Protein 3H4X (pdb70)

Organism: Streptomyces antibioticus (NCBI:txid1890)

CATH classification: 3.20.20.190

Sequence (315 aa):
ATTYGTSTSVGVHNAYEKEKYRYFADALDSGAALLELDLWSNALGRSWRVSHSNPLGNNSNCEGAANASELRTKSRDQDFAGCLSDMRAWHDAHPGHRPILLKIEMKDGFNAKGGRGPAEFDALIRQKLGDAVYGPGDLTGGHATADEAVRAGGWPSRADLAGKFLFELIPGTVEEKNPFDKLWTDVEYAGHLKDLAAQGKLAQSTAFPAVHGAAPGDPRERYADPALRPWFVVFDGDAATYLNGSIDTSWYDTRHYLLIMTDAHNVPPVIDGTHPTEAEALARVRQLAAAHASFATADWYPLPSVLKTVVPRGA

B-factor: mean 13.8, std 7.46, range [5.62, 50.25]

Foldseek 3Di:
DAFLLFKEAAEAELLFACVLPVANLLVVVLQFQEYEWEWEAPDDDDAIETDPDDDDQHHGRFFLDQALVCGPPGDGRHGPLSNLSSVLRSLVVDFQAFEHEYEYAHAQAADVVVQGAQLSVLVSNCVRHNPQFDEQCNQQPPHLFNLVSCQVPNGGHRSVNGSHYAYEYEYHPNNVVDPDDPDTNQQRNLVVCLVCSVVVRNVSGGYQYEAEEDDADQSLVVDPDPSSSRSHLEYEYAQLVLVVPRHQLVVSSNRSGAYEHEPLQVNPVHADLADGDPVVLQVSSVVVQLSFHSYYYGNHSVCSVRSNDMGTHND

Structure (mmCIF, N/CA/C/O backbone):
data_3H4X
#
_entry.id   3H4X
#
_cell.length_a   51.968
_cell.length_b   154.819
_cell.length_c   41.324
_cell.angle_alpha   90.000
_cell.angle_beta   90.000
_cell.angle_gamma   90.000
#
_symmetry.space_group_name_H-M   'P 21 21 2'
#
loop_
_entity.id
_entity.type
_entity.pdbx_description
1 polymer 'Phosphatidylinositol-specific phospholipase C1'
2 non-polymer 'CHLORIDE ION'
3 non-polymer ETHANOL
4 non-polymer 'ACETATE ION'
5 non-polymer GLYCEROL
6 non-polymer 'ACETYL GROUP'
7 water water
#
loop_
_atom_site.group_PDB
_atom_site.id
_atom_site.type_symbol
_atom_site.label_atom_id
_atom_site.label_alt_id
_atom_site.label_comp_id
_atom_site.label_asym_id
_atom_site.label_entity_id
_atom_site.label_seq_id
_atom_site.pdbx_PDB_ins_code
_atom_site.Cartn_x
_atom_site.Cartn_y
_atom_site.Cartn_z
_atom_site.occupancy
_atom_site.B_iso_or_equiv
_atom_site.auth_seq_id
_atom_site.auth_comp_id
_atom_site.auth_asym_id
_atom_site.auth_atom_id
_atom_site.pdbx_PDB_model_num
ATOM 1 N N . ALA A 1 25 ? 29.498 21.100 43.775 1.00 20.79 25 ALA A N 1
ATOM 2 C CA . ALA A 1 25 ? 29.903 22.132 42.774 1.00 20.29 25 ALA A CA 1
ATOM 3 C C . ALA A 1 25 ? 29.042 22.177 41.505 1.00 19.66 25 ALA A C 1
ATOM 4 O O . ALA A 1 25 ? 27.805 22.323 41.583 1.00 20.49 25 ALA A O 1
ATOM 6 N N . THR A 1 26 ? 29.649 21.945 40.340 1.00 18.27 26 THR A N 1
ATOM 7 C CA . THR A 1 26 ? 30.735 20.984 40.143 1.00 16.49 26 THR A CA 1
ATOM 8 C C . THR A 1 26 ? 32.127 21.508 39.755 1.00 14.34 26 THR A C 1
ATOM 9 O O . THR A 1 26 ? 32.411 22.703 39.820 1.00 13.74 26 THR A O 1
ATOM 13 N N . THR A 1 27 ? 32.986 20.576 39.340 1.00 12.30 27 THR A N 1
ATOM 14 C CA . THR A 1 27 ? 34.292 20.906 38.777 1.00 10.99 27 THR A CA 1
ATOM 15 C C . THR A 1 27 ? 34.297 20.616 37.286 1.00 10.00 27 THR A C 1
ATOM 16 O O . THR A 1 27 ? 33.363 20.020 36.747 1.00 9.71 27 THR A O 1
ATOM 20 N N . TYR A 1 28 ? 35.376 21.011 36.623 1.00 9.13 28 TYR A N 1
ATOM 21 C CA . TYR A 1 28 ? 35.499 20.769 35.194 1.00 8.64 28 TYR A CA 1
ATOM 22 C C . TYR A 1 28 ? 35.475 19.273 34.889 1.00 8.47 28 TYR A C 1
ATOM 23 O O . TYR A 1 28 ? 35.171 18.869 33.768 1.00 8.50 28 TYR A O 1
ATOM 32 N N . GLY A 1 29 ? 35.792 18.455 35.891 1.00 8.32 29 GLY A N 1
ATOM 33 C CA . GLY A 1 29 ? 35.814 17.004 35.733 1.00 8.54 29 GLY A CA 1
ATOM 34 C C . GLY A 1 29 ? 34.576 16.263 36.211 1.00 8.66 29 GLY A C 1
ATOM 35 O O . GLY A 1 29 ? 34.494 15.047 36.057 1.00 8.99 29 GLY A O 1
ATOM 36 N N . THR A 1 30 ? 33.612 16.979 36.790 1.00 8.97 30 THR A N 1
ATOM 37 C CA . THR A 1 30 ? 32.398 16.328 37.299 1.00 9.56 30 THR A CA 1
ATOM 38 C C . THR A 1 30 ? 31.116 16.858 36.661 1.00 9.64 30 THR A C 1
ATOM 39 O O . THR A 1 30 ? 30.014 16.623 37.163 1.00 10.05 30 THR A O 1
ATOM 43 N N . SER A 1 31 ? 31.269 17.538 35.530 1.00 9.68 31 SER A N 1
ATOM 44 C CA . SER A 1 31 ? 30.135 18.072 34.791 1.00 9.81 31 SER A CA 1
ATOM 45 C C . SER A 1 31 ? 30.086 17.498 33.379 1.00 9.37 31 SER A C 1
ATOM 46 O O . SER A 1 31 ? 31.087 16.999 32.857 1.00 9.36 31 SER A O 1
ATOM 49 N N . THR A 1 32 ? 28.909 17.569 32.771 1.00 9.10 32 THR A N 1
ATOM 50 C CA . THR A 1 32 ? 28.730 17.254 31.367 1.00 9.00 32 THR A CA 1
ATOM 51 C C . THR A 1 32 ? 28.147 18.480 30.691 1.00 8.67 32 THR A C 1
ATOM 52 O O . THR A 1 32 ? 27.170 19.064 31.174 1.00 8.87 32 THR A O 1
ATOM 56 N N . SER A 1 33 ? 28.755 18.878 29.581 1.00 8.42 33 SER A N 1
ATOM 57 C CA . SER A 1 33 ? 28.332 20.065 28.864 1.00 8.37 33 SER A CA 1
ATOM 58 C C . SER A 1 33 ? 28.343 19.791 27.361 1.00 8.07 33 SER A C 1
ATOM 59 O O . SER A 1 33 ? 28.611 18.664 26.933 1.00 8.14 33 SER A O 1
ATOM 62 N N . VAL A 1 34 ? 28.046 20.811 26.565 1.00 7.97 34 VAL A N 1
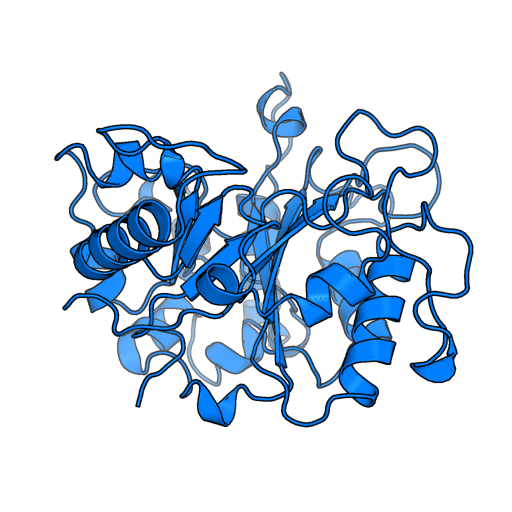ATOM 63 C CA . VAL A 1 34 ? 27.707 20.593 25.165 1.00 8.15 34 VAL A CA 1
ATOM 64 C C . VAL A 1 34 ? 28.602 21.390 24.220 1.00 7.83 34 VAL A C 1
ATOM 65 O O . VAL A 1 34 ? 28.938 22.545 24.488 1.00 8.43 34 VAL A O 1
ATOM 69 N N . GLY A 1 35 ? 28.985 20.767 23.110 1.00 7.86 35 GLY A N 1
ATOM 70 C CA . GLY A 1 35 ? 29.855 21.418 22.145 1.00 8.26 35 GLY A CA 1
ATOM 71 C C . GLY A 1 35 ? 29.272 21.477 20.751 1.00 8.15 35 GLY A C 1
ATOM 72 O O . GLY A 1 35 ? 28.337 20.740 20.417 1.00 8.36 35 GLY A O 1
ATOM 73 N N . VAL A 1 36 ? 29.836 22.366 19.940 1.00 8.54 36 VAL A N 1
ATOM 74 C CA . VAL A 1 36 ? 29.459 22.501 18.543 1.00 9.35 36 VAL A CA 1
ATOM 75 C C . VAL A 1 36 ? 30.658 22.207 17.659 1.00 9.58 36 VAL A C 1
ATOM 76 O O . VAL A 1 36 ? 31.703 22.851 17.767 1.00 9.04 36 VAL A O 1
ATOM 80 N N . HIS A 1 37 ? 30.498 21.228 16.780 1.00 10.26 37 HIS A N 1
ATOM 81 C CA . HIS A 1 37 ? 31.535 20.869 15.829 1.00 11.05 37 HIS 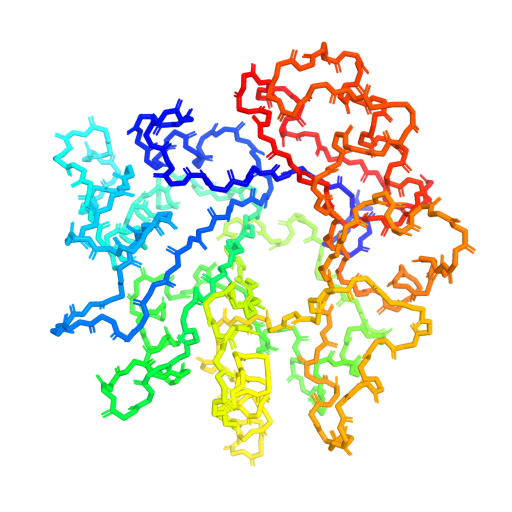A CA 1
ATOM 82 C C . HIS A 1 37 ? 31.649 21.940 14.742 1.00 10.98 37 HIS A C 1
ATOM 83 O O . HIS A 1 37 ? 30.649 22.531 14.340 1.00 10.88 37 HIS A O 1
ATOM 90 N N . ASN A 1 38 ? 32.866 22.195 14.273 1.00 10.75 38 ASN A N 1
ATOM 91 C CA . ASN A 1 38 ? 33.086 23.156 13.187 1.00 10.75 38 ASN A CA 1
ATOM 92 C C . ASN A 1 38 ? 32.413 24.509 13.424 1.00 10.04 38 ASN A C 1
ATOM 93 O O . ASN A 1 38 ? 31.659 25.001 12.580 1.00 10.26 38 ASN A O 1
ATOM 98 N N . ALA A 1 39 ? 32.717 25.112 14.571 1.00 9.25 39 ALA A N 1
ATOM 99 C CA . ALA A 1 39 ? 32.062 26.339 15.021 1.00 9.12 39 ALA A CA 1
ATOM 100 C C . ALA A 1 39 ? 32.515 27.581 14.253 1.00 8.97 39 ALA A C 1
ATOM 101 O O . ALA A 1 39 ? 31.934 28.657 14.401 1.00 9.08 39 ALA A O 1
ATOM 103 N N . TYR A 1 40 ? 33.548 27.418 13.434 1.00 8.68 40 TYR A N 1
ATOM 104 C CA . TYR A 1 40 ? 34.113 28.510 12.644 1.00 8.94 40 TYR A CA 1
ATOM 105 C C . TYR A 1 40 ? 33.405 28.638 11.296 1.00 9.46 40 TYR A C 1
ATOM 106 O O . TYR A 1 40 ? 33.744 29.506 10.494 1.00 9.41 40 TYR A O 1
ATOM 115 N N . GLU A 1 41 ? 32.433 27.771 11.037 1.00 10.03 41 GLU A N 1
ATOM 116 C CA . GLU A 1 41 ? 31.738 27.798 9.752 1.00 11.27 41 GLU A CA 1
ATOM 117 C C . GLU A 1 41 ? 30.651 28.866 9.718 1.00 11.52 41 GLU A C 1
ATOM 118 O O . GLU A 1 41 ? 29.786 28.922 10.591 1.00 11.02 41 GLU A O 1
ATOM 124 N N . LYS A 1 42 ? 30.702 29.705 8.689 1.00 12.37 42 LYS A N 1
ATOM 125 C CA . LYS A 1 42 ? 29.778 30.825 8.559 1.00 13.66 42 LYS A CA 1
ATOM 126 C C . LYS A 1 42 ? 28.316 30.371 8.506 1.00 14.38 42 LYS A C 1
ATOM 127 O O . LYS A 1 42 ? 27.419 31.099 8.928 1.00 14.70 42 LYS A O 1
ATOM 133 N N . GLU A 1 43 ? 28.085 29.161 8.006 1.00 15.02 43 GLU A N 1
ATOM 134 C CA . GLU A 1 43 ? 26.735 28.604 7.925 1.00 15.93 43 GLU A CA 1
ATOM 135 C C . GLU A 1 43 ? 26.129 28.350 9.305 1.00 15.52 43 GLU A C 1
ATOM 136 O O . GLU A 1 43 ? 24.908 28.400 9.474 1.00 16.24 43 GLU A O 1
ATOM 142 N N . LYS A 1 44 ? 26.979 28.069 10.288 1.00 14.39 44 LYS A N 1
ATOM 143 C CA . LYS A 1 44 ? 26.512 27.854 11.654 1.00 13.55 44 LYS A CA 1
ATOM 144 C C . LYS A 1 44 ? 26.419 29.176 12.408 1.00 12.60 44 LYS A C 1
ATOM 145 O O . LYS A 1 44 ? 25.415 29.457 13.062 1.00 12.85 44 LYS A O 1
ATOM 151 N N . TYR A 1 45 ? 27.481 29.972 12.309 1.00 11.35 45 TYR A N 1
ATOM 152 C CA . TYR A 1 45 ? 27.605 31.233 13.030 1.00 10.46 45 TYR A CA 1
ATOM 153 C C . TYR A 1 45 ? 28.185 32.277 12.094 1.00 10.26 45 TYR A C 1
ATOM 154 O O . TYR A 1 45 ? 29.281 32.103 11.564 1.00 9.96 45 TYR A O 1
ATOM 163 N N . ARG A 1 46 ? 27.443 33.357 11.877 1.00 9.99 46 ARG A N 1
ATOM 164 C CA . ARG A 1 46 ? 27.877 34.387 10.947 1.00 9.98 46 ARG A CA 1
ATOM 165 C C . ARG A 1 46 ? 29.265 34.912 11.303 1.00 9.37 46 ARG A C 1
ATOM 166 O O . ARG A 1 46 ? 30.120 35.078 10.434 1.00 9.53 46 ARG A O 1
ATOM 174 N N . TYR A 1 47 ? 29.469 35.183 12.588 1.00 9.09 47 TYR A N 1
ATOM 175 C CA . TYR A 1 47 ? 30.772 35.589 13.104 1.00 8.84 47 TYR A CA 1
ATOM 176 C C . TYR A 1 47 ? 31.182 34.646 14.217 1.00 8.37 47 TYR A C 1
ATOM 177 O O . TYR A 1 47 ? 30.329 34.081 14.904 1.00 7.99 47 TYR A O 1
ATOM 186 N N . PHE A 1 48 ? 32.485 34.486 14.413 1.00 7.99 48 PHE A N 1
ATOM 187 C CA . PHE A 1 48 ? 32.947 33.660 15.516 1.00 7.90 48 PHE A CA 1
ATOM 188 C C . PHE A 1 48 ? 32.411 34.179 16.852 1.00 7.69 48 PHE A C 1
ATOM 189 O O . PHE A 1 48 ? 32.181 33.401 17.774 1.00 7.72 48 PHE A O 1
ATOM 197 N N . ALA A 1 49 ? 32.191 35.489 16.951 1.00 7.44 49 ALA A N 1
ATOM 198 C CA . ALA A 1 49 ? 31.592 36.059 18.155 1.00 7.72 49 ALA A CA 1
ATOM 199 C C . ALA A 1 49 ? 30.253 35.397 18.456 1.00 7.56 49 ALA A C 1
ATOM 200 O O . ALA A 1 49 ? 29.886 35.228 19.615 1.00 7.64 49 ALA A O 1
ATOM 202 N N . ASP A 1 50 ? 29.511 35.045 17.410 1.00 7.65 50 ASP A N 1
ATOM 203 C CA . ASP A 1 50 ? 28.237 34.362 17.599 1.00 8.07 50 ASP A CA 1
ATOM 204 C C . ASP A 1 50 ? 28.427 32.955 18.167 1.00 7.96 50 ASP A C 1
ATOM 205 O O . ASP A 1 50 ? 27.618 32.493 18.968 1.00 8.23 50 ASP A O 1
ATOM 210 N N . ALA A 1 51 ? 29.495 32.273 17.758 1.00 7.92 51 ALA A N 1
ATOM 211 C CA . ALA A 1 51 ? 29.812 30.971 18.343 1.00 7.80 51 ALA A CA 1
ATOM 212 C C . ALA A 1 51 ? 30.128 31.148 19.828 1.00 7.63 51 ALA A C 1
ATOM 213 O O . ALA A 1 51 ? 29.671 30.374 20.672 1.00 7.92 51 ALA A O 1
ATOM 215 N N . LEU A 1 52 ? 30.912 32.172 20.150 1.00 7.61 52 LEU A N 1
ATOM 216 C CA . LEU A 1 52 ? 31.246 32.439 21.543 1.00 8.09 52 LEU A CA 1
ATOM 217 C C . LEU A 1 52 ? 30.009 32.795 22.364 1.00 8.47 52 LEU A C 1
ATOM 218 O O . LEU A 1 52 ? 29.889 32.402 23.524 1.00 8.71 52 LEU A O 1
ATOM 223 N N . ASP A 1 53 ? 29.077 33.522 21.757 1.00 8.71 53 ASP A N 1
ATOM 224 C CA . ASP A 1 53 ? 27.856 33.914 22.457 1.00 9.46 53 ASP A CA 1
ATOM 225 C C . ASP A 1 53 ? 26.771 32.830 22.474 1.00 9.85 53 ASP A C 1
ATOM 226 O O . ASP A 1 53 ? 25.708 33.027 23.061 1.00 10.91 53 ASP A O 1
ATOM 231 N N . SER A 1 54 ? 27.041 31.684 21.855 1.00 9.97 54 SER A N 1
ATOM 232 C CA . SER A 1 54 ? 26.051 30.613 21.755 1.00 10.28 54 SER A CA 1
ATOM 233 C C . SER A 1 54 ? 25.748 29.963 23.095 1.00 10.27 54 SER A C 1
ATOM 234 O O . SER A 1 54 ? 24.675 29.385 23.280 1.00 11.17 54 SER A O 1
ATOM 237 N N . GLY A 1 55 ? 26.699 30.040 24.020 1.00 10.19 55 GLY A N 1
ATOM 238 C CA . GLY A 1 55 ? 26.576 29.339 25.291 1.00 9.85 55 GLY A CA 1
ATOM 239 C C . GLY A 1 55 ? 27.249 27.973 25.304 1.00 9.25 55 GLY A C 1
ATOM 240 O O . GLY A 1 55 ? 27.373 27.352 26.357 1.00 9.62 55 GLY A O 1
ATOM 241 N N . ALA A 1 56 ? 27.689 27.496 24.142 1.00 8.62 56 ALA A N 1
ATOM 242 C CA . ALA A 1 56 ? 28.349 26.193 24.066 1.00 8.27 56 ALA A CA 1
ATOM 243 C C . ALA A 1 56 ? 29.592 26.134 24.950 1.00 7.86 56 ALA A C 1
ATOM 244 O O . ALA A 1 56 ? 30.302 27.129 25.112 1.00 7.77 56 ALA A O 1
ATOM 246 N N . ALA A 1 57 ? 29.857 24.956 25.504 1.00 7.62 57 ALA A N 1
ATOM 247 C CA . ALA A 1 57 ? 31.018 24.745 26.365 1.00 7.49 57 ALA A CA 1
ATOM 248 C C . ALA A 1 57 ? 32.274 24.390 25.572 1.00 6.92 57 ALA A C 1
ATOM 249 O O . ALA A 1 57 ? 33.396 24.505 26.074 1.00 7.09 57 ALA A O 1
ATOM 251 N N . LEU A 1 58 ? 32.072 23.924 24.344 1.00 6.87 58 LEU A N 1
ATOM 252 C CA . LEU A 1 58 ? 33.162 23.466 23.499 1.00 6.73 58 LEU A CA 1
ATOM 253 C C . LEU A 1 58 ? 32.896 23.958 22.086 1.00 6.48 58 LEU A C 1
ATOM 254 O O . LEU A 1 58 ? 31.785 23.823 21.579 1.00 6.91 58 LEU A O 1
ATOM 259 N N . LEU A 1 59 ? 33.907 24.570 21.480 1.00 6.43 59 LEU A N 1
ATOM 260 C CA . LEU A 1 59 ? 33.826 25.043 20.106 1.00 6.62 59 LEU A CA 1
ATOM 261 C C . LEU A 1 59 ? 34.980 24.424 19.354 1.00 6.88 59 LEU A C 1
ATOM 262 O O . LEU A 1 59 ? 36.128 24.510 19.792 1.00 7.36 59 LEU A O 1
ATOM 267 N N . GLU A 1 60 ? 34.689 23.803 18.218 1.00 7.33 60 GLU A N 1
ATOM 268 C CA . GLU A 1 60 ? 35.721 23.088 17.487 1.00 8.18 60 GLU A CA 1
ATOM 269 C C . GLU A 1 60 ? 36.216 23.869 16.275 1.00 8.00 60 GLU A C 1
ATOM 270 O O . GLU A 1 60 ? 35.427 24.479 15.544 1.00 8.35 60 GLU A O 1
ATOM 279 N N . LEU A 1 61 ? 37.534 23.836 16.089 1.00 8.15 61 LEU A N 1
ATOM 280 C CA . LEU A 1 61 ? 38.234 24.540 15.016 1.00 9.01 61 LEU A CA 1
ATOM 281 C C . LEU A 1 61 ? 39.123 23.574 14.252 1.00 8.47 61 LEU A C 1
ATOM 282 O O . LEU A 1 61 ? 39.793 22.735 14.860 1.00 9.34 61 LEU A O 1
ATOM 287 N N . ASP A 1 62 ? 39.152 23.717 12.928 1.00 8.09 62 ASP A N 1
ATOM 288 C CA . ASP A 1 62 ? 40.043 22.940 12.063 1.00 8.07 62 ASP A CA 1
ATOM 289 C C . ASP A 1 62 ? 41.190 23.828 11.590 1.00 7.98 62 ASP A C 1
ATOM 290 O O . ASP A 1 62 ? 40.951 24.853 10.945 1.00 8.41 62 ASP A O 1
ATOM 295 N N . LEU A 1 63 ? 42.422 23.439 11.916 1.00 7.68 63 LEU A N 1
ATOM 296 C CA . LEU A 1 63 ? 43.613 24.207 11.555 1.00 7.84 63 LEU A CA 1
ATOM 297 C C . LEU A 1 63 ? 44.509 23.432 10.612 1.00 7.84 63 LEU A C 1
ATOM 298 O O . LEU A 1 63 ? 44.601 22.206 10.680 1.00 8.00 63 LEU A O 1
ATOM 303 N N . TRP A 1 64 ? 45.205 24.171 9.758 1.00 8.26 64 TRP A N 1
ATOM 304 C CA . TRP A 1 64 ? 46.159 23.593 8.820 1.00 8.66 64 TRP A CA 1
ATOM 305 C C . TRP A 1 64 ? 47.524 24.240 9.016 1.00 8.80 64 TRP A C 1
ATOM 306 O O . TRP A 1 64 ? 47.641 25.468 8.977 1.00 8.99 64 TRP A O 1
ATOM 317 N N . SER A 1 65 ? 48.548 23.415 9.220 1.00 9.05 65 SER A N 1
ATOM 318 C CA . SER A 1 65 ? 49.901 23.908 9.471 1.00 9.92 65 SER A CA 1
ATOM 319 C C . SER A 1 65 ? 50.835 23.739 8.282 1.00 9.94 65 SER A C 1
ATOM 320 O O . SER A 1 65 ? 51.908 24.338 8.255 1.00 9.97 65 SER A O 1
ATOM 323 N N . ASN A 1 66 ? 50.452 22.892 7.331 1.00 10.06 66 ASN A N 1
ATOM 324 C CA . ASN A 1 66 ? 51.351 22.526 6.238 1.00 10.74 66 ASN A CA 1
ATOM 325 C C . ASN A 1 66 ? 50.952 23.103 4.884 1.00 11.14 66 ASN A C 1
ATOM 326 O O . ASN A 1 66 ? 51.468 22.690 3.841 1.00 11.71 66 ASN A O 1
ATOM 331 N N . ALA A 1 67 ? 50.031 24.057 4.898 1.00 11.31 67 ALA A N 1
ATOM 332 C CA . ALA A 1 67 ? 49.769 24.841 3.702 1.00 11.94 67 ALA A CA 1
ATOM 333 C C . ALA A 1 67 ? 50.973 25.745 3.456 1.00 12.44 67 ALA A C 1
ATOM 334 O O . ALA A 1 67 ? 51.832 25.906 4.329 1.00 12.94 67 ALA A O 1
ATOM 336 N N . LEU A 1 68 ? 51.046 26.321 2.262 1.00 12.95 68 LEU A N 1
ATOM 337 C CA . LEU A 1 68 ? 52.185 27.155 1.903 1.00 13.56 68 LEU A CA 1
ATOM 338 C C . LEU A 1 68 ? 52.095 28.526 2.562 1.00 13.88 68 LEU A C 1
ATOM 339 O O . LEU A 1 68 ? 51.006 29.005 2.882 1.00 14.69 68 LEU A O 1
ATOM 344 N N . GLY A 1 69 ? 53.247 29.152 2.770 1.00 14.21 69 GLY A N 1
ATOM 345 C CA . GLY A 1 69 ? 53.293 30.499 3.318 1.00 14.51 69 GLY A CA 1
ATOM 346 C C . GLY A 1 69 ? 53.028 30.550 4.808 1.00 14.73 69 GLY A C 1
ATOM 347 O O . GLY A 1 69 ? 52.912 29.516 5.468 1.00 14.99 69 GLY A O 1
ATOM 348 N N . ARG A 1 70 ? 52.926 31.763 5.336 1.00 14.98 70 ARG A N 1
ATOM 349 C CA . ARG A 1 70 ? 52.734 31.969 6.762 1.00 15.15 70 ARG A CA 1
ATOM 350 C C . ARG A 1 70 ? 51.288 31.722 7.192 1.00 14.61 70 ARG A C 1
ATOM 351 O O . ARG A 1 70 ? 50.377 31.673 6.361 1.00 14.55 70 ARG A O 1
ATOM 359 N N . SER A 1 71 ? 51.114 31.547 8.499 1.00 13.78 71 SER A N 1
ATOM 360 C CA . SER A 1 71 ? 49.808 31.434 9.156 1.00 12.71 71 SER A CA 1
ATOM 361 C C . SER A 1 71 ? 49.313 30.000 9.296 1.00 11.85 71 SER A C 1
ATOM 362 O O . SER A 1 71 ? 49.621 29.136 8.470 1.00 11.70 71 SER A O 1
ATOM 365 N N . TRP A 1 72 ? 48.570 29.754 10.373 1.00 10.94 72 TRP A N 1
ATOM 366 C CA . TRP A 1 72 ? 47.757 28.553 10.504 1.00 10.45 72 TRP A CA 1
ATOM 367 C C . TRP A 1 72 ? 46.409 28.854 9.876 1.00 9.61 72 TRP A C 1
ATOM 368 O O . TRP A 1 72 ? 45.713 29.785 10.294 1.00 9.68 72 TRP A O 1
ATOM 379 N N . ARG A 1 73 ? 46.029 28.069 8.876 1.00 9.05 73 ARG A N 1
ATOM 380 C CA . ARG A 1 73 ? 44.765 28.303 8.193 1.00 8.72 73 ARG A CA 1
ATOM 381 C C . ARG A 1 73 ? 43.602 27.747 8.994 1.00 8.42 73 ARG A C 1
ATOM 382 O O . ARG A 1 73 ? 43.726 26.706 9.641 1.00 8.71 73 ARG A O 1
ATOM 390 N N . VAL A 1 74 ? 42.466 28.431 8.922 1.00 8.17 74 VAL A N 1
ATOM 391 C CA . VAL A 1 74 ? 41.221 27.915 9.461 1.00 8.16 74 VAL A CA 1
ATOM 392 C C . VAL A 1 74 ? 40.331 27.577 8.274 1.00 7.97 74 VAL A C 1
ATOM 393 O O . VAL A 1 74 ? 39.973 28.461 7.491 1.00 8.53 74 VAL A O 1
ATOM 397 N N . SER A 1 75 ? 39.997 26.300 8.119 1.00 8.00 75 SER A N 1
ATOM 398 C CA . SER A 1 75 ? 39.236 25.852 6.960 1.00 8.51 75 SER A CA 1
ATOM 399 C C . SER A 1 75 ? 38.784 24.416 7.159 1.00 8.61 75 SER A C 1
ATOM 400 O O . SER A 1 75 ? 39.528 23.594 7.697 1.00 8.56 75 SER A O 1
ATOM 403 N N . HIS A 1 76 ? 37.571 24.108 6.716 1.00 9.10 76 HIS A N 1
ATOM 404 C CA . HIS A 1 76 ? 37.093 22.735 6.753 1.00 9.89 76 HIS A CA 1
ATOM 405 C C . HIS A 1 76 ? 37.807 21.882 5.709 1.00 9.80 76 HIS A C 1
ATOM 406 O O . HIS A 1 76 ? 38.308 20.798 6.004 1.00 10.24 76 HIS A O 1
ATOM 413 N N . SER A 1 77 ? 37.842 22.384 4.479 1.00 9.92 77 SER A N 1
ATOM 414 C CA . SER A 1 77 ? 38.438 21.667 3.365 1.00 10.34 77 SER A CA 1
ATOM 415 C C . SER A 1 77 ? 39.826 22.212 3.070 1.00 10.14 77 SER A C 1
ATOM 416 O O . SER A 1 77 ? 40.256 23.209 3.667 1.00 10.29 77 SER A O 1
ATOM 419 N N . ASN A 1 78 ? 40.533 21.548 2.163 1.00 10.49 78 ASN A N 1
ATOM 420 C CA . ASN A 1 78 ? 41.869 21.973 1.792 1.00 10.60 78 ASN A CA 1
ATOM 421 C C . ASN A 1 78 ? 41.894 23.483 1.597 1.00 10.50 78 ASN A C 1
ATOM 422 O O . ASN A 1 78 ? 41.161 24.012 0.764 1.00 10.61 78 ASN A O 1
ATOM 427 N N . PRO A 1 79 ? 42.728 24.192 2.369 1.00 10.56 79 PRO A N 1
ATOM 428 C CA . PRO A 1 79 ? 42.563 25.644 2.369 1.00 10.61 79 PRO A CA 1
ATOM 429 C C . PRO A 1 79 ? 43.015 26.360 1.101 1.00 10.72 79 PRO A C 1
ATOM 430 O O . PRO A 1 79 ? 44.028 26.014 0.493 1.00 11.24 79 PRO A O 1
ATOM 434 N N . LEU A 1 80 ? 42.230 27.355 0.720 1.00 10.84 80 LEU A N 1
ATOM 435 C CA . LEU A 1 80 ? 42.629 28.338 -0.266 1.00 10.96 80 LEU A CA 1
ATOM 436 C C . LEU A 1 80 ? 42.391 29.656 0.451 1.00 10.89 80 LEU A C 1
ATOM 437 O O . LEU A 1 80 ? 41.255 30.111 0.576 1.00 11.38 80 LEU A O 1
ATOM 442 N N . GLY A 1 81 ? 43.466 30.237 0.968 1.00 10.85 81 GLY A N 1
ATOM 443 C CA . GLY A 1 81 ? 43.337 31.276 1.978 1.00 10.65 81 GLY A CA 1
ATOM 444 C C . GLY A 1 81 ? 42.786 30.653 3.252 1.00 10.41 81 GLY A C 1
ATOM 445 O O . GLY A 1 81 ? 43.378 29.727 3.811 1.00 10.66 81 GLY A O 1
ATOM 446 N N . ASN A 1 82 ? 41.643 31.162 3.700 1.00 10.01 82 ASN A N 1
ATOM 447 C CA . ASN A 1 82 ? 40.915 30.617 4.841 1.00 9.76 82 ASN A CA 1
ATOM 448 C C . ASN A 1 82 ? 39.440 30.598 4.492 1.00 9.48 82 ASN A C 1
ATOM 449 O O . ASN A 1 82 ? 39.011 31.268 3.556 1.00 9.92 82 ASN A O 1
ATOM 454 N N . ASN A 1 83 ? 38.660 29.836 5.243 1.00 9.34 83 ASN A N 1
ATOM 455 C CA . ASN A 1 83 ? 37.220 29.832 5.082 1.00 9.26 83 ASN A CA 1
ATOM 456 C C . ASN A 1 83 ? 36.636 29.721 6.479 1.00 9.07 83 ASN A C 1
ATOM 457 O O . ASN A 1 83 ? 36.542 28.631 7.045 1.00 9.01 83 ASN A O 1
ATOM 462 N N . SER A 1 84 ? 36.292 30.870 7.052 1.00 8.97 84 SER A N 1
ATOM 463 C CA . SER A 1 84 ? 35.981 30.937 8.467 1.00 9.04 84 SER A CA 1
ATOM 464 C C . SER A 1 84 ? 35.125 32.148 8.772 1.00 8.93 84 SER A C 1
ATOM 465 O O . SER A 1 84 ? 35.006 33.068 7.954 1.00 9.07 84 SER A O 1
ATOM 468 N N . ASN A 1 85 ? 34.550 32.148 9.970 1.00 8.73 85 ASN A N 1
ATOM 469 C CA . ASN A 1 85 ? 33.769 33.277 10.452 1.00 8.87 85 ASN A CA 1
ATOM 470 C C . ASN A 1 85 ? 34.576 34.195 11.369 1.00 9.11 85 ASN A C 1
ATOM 471 O O . ASN A 1 85 ? 34.022 35.067 12.038 1.00 8.81 85 ASN A O 1
ATOM 476 N N . CYS A 1 86 ? 35.889 34.006 11.386 1.00 9.63 86 CYS A N 1
ATOM 477 C CA . CYS A 1 86 ? 36.769 34.796 12.245 1.00 10.54 86 CYS A CA 1
ATOM 478 C C . CYS A 1 86 ? 37.105 36.135 11.590 1.00 10.59 86 CYS A C 1
ATOM 479 O O . CYS A 1 86 ? 37.320 36.192 10.377 1.00 10.65 86 CYS A O 1
ATOM 482 N N . GLU A 1 87 ? 37.149 37.205 12.387 1.00 11.20 87 GLU A N 1
ATOM 483 C CA . GLU A 1 87 ? 37.345 38.561 11.853 1.00 12.13 87 GLU A CA 1
ATOM 484 C C . GLU A 1 87 ? 38.668 39.209 12.228 1.00 12.22 87 GLU A C 1
ATOM 485 O O . GLU A 1 87 ? 39.055 40.208 11.624 1.00 12.65 87 GLU A O 1
ATOM 491 N N . GLY A 1 88 ? 39.327 38.708 13.265 1.00 12.27 88 GLY A N 1
ATOM 492 C CA . GLY A 1 88 ? 40.503 39.393 13.793 1.00 12.82 88 GLY A CA 1
ATOM 493 C C . GLY A 1 88 ? 40.166 40.746 14.401 1.00 13.02 88 GLY A C 1
ATOM 494 O O . GLY A 1 88 ? 40.884 41.727 14.194 1.00 13.64 88 GLY A O 1
ATOM 495 N N . ALA A 1 89 ? 39.069 40.806 15.148 1.00 12.99 89 ALA A N 1
ATOM 496 C CA . ALA A 1 89 ? 38.663 42.042 15.813 1.00 13.24 89 ALA A CA 1
ATOM 497 C C . ALA A 1 89 ? 39.740 42.522 16.779 1.00 13.57 89 ALA A C 1
ATOM 498 O O . ALA A 1 89 ? 40.303 41.730 17.530 1.00 13.75 89 ALA A O 1
ATOM 500 N N . ALA A 1 90 ? 40.014 43.823 16.768 1.00 13.96 90 ALA A N 1
ATOM 501 C CA . ALA A 1 90 ? 41.023 44.396 17.659 1.00 14.26 90 ALA A CA 1
ATOM 502 C C . ALA A 1 90 ? 40.494 44.552 19.083 1.00 14.27 90 ALA A C 1
ATOM 503 O O . ALA A 1 90 ? 41.263 44.583 20.044 1.00 14.91 90 ALA A O 1
ATOM 505 N N . ASN A 1 91 ? 39.177 44.658 19.213 1.00 14.23 91 ASN A N 1
ATOM 506 C CA . ASN A 1 91 ? 38.538 44.821 20.511 1.00 14.34 91 ASN A CA 1
ATOM 507 C C . ASN A 1 91 ? 37.054 44.515 20.390 1.00 14.31 91 ASN A C 1
ATOM 508 O O . ASN A 1 91 ? 36.554 44.293 19.289 1.00 13.78 91 ASN A O 1
ATOM 513 N N . ALA A 1 92 ? 36.352 44.506 21.518 1.00 14.68 92 ALA A N 1
ATOM 514 C CA . ALA A 1 92 ? 34.946 44.119 21.533 1.00 15.35 92 ALA A CA 1
ATOM 515 C C . ALA A 1 92 ? 34.076 45.025 20.661 1.00 15.40 92 ALA A C 1
ATOM 516 O O . ALA A 1 92 ? 33.080 44.574 20.097 1.00 15.68 92 ALA A O 1
ATOM 518 N N . SER A 1 93 ? 34.451 46.299 20.552 1.00 15.40 93 SER A N 1
ATOM 519 C CA . SER A 1 93 ? 33.670 47.258 19.767 1.00 15.33 93 SER A CA 1
ATOM 520 C C . SER A 1 93 ? 33.626 46.857 18.297 1.00 14.87 93 SER A C 1
ATOM 521 O O . SER A 1 93 ? 32.726 47.265 17.555 1.00 14.61 93 SER A O 1
ATOM 524 N N . GLU A 1 94 ? 34.603 46.052 17.886 1.00 14.50 94 GLU A N 1
ATOM 525 C CA . GLU A 1 94 ? 34.749 45.651 16.491 1.00 14.35 94 GLU A CA 1
ATOM 526 C C . GLU A 1 94 ? 34.128 44.296 16.170 1.00 13.78 94 GLU A C 1
ATOM 527 O O . GLU A 1 94 ? 34.139 43.871 15.020 1.00 13.65 94 GLU A O 1
ATOM 533 N N . LEU A 1 95 ? 33.602 43.604 17.173 1.00 13.28 95 LEU A N 1
ATOM 534 C CA . LEU A 1 95 ? 32.999 42.303 16.906 1.00 12.87 95 LEU A CA 1
ATOM 535 C C . LEU A 1 95 ? 31.764 42.466 16.020 1.00 12.25 95 LEU A C 1
ATOM 536 O O . LEU A 1 95 ? 30.949 43.373 16.227 1.00 12.28 95 LEU A O 1
ATOM 541 N N . ARG A 1 96 ? 31.647 41.595 15.023 1.00 11.60 96 ARG A N 1
ATOM 542 C CA . ARG A 1 96 ? 30.565 41.658 14.046 1.00 11.34 96 ARG A CA 1
ATOM 543 C C . ARG A 1 96 ? 30.648 42.931 13.207 1.00 11.56 96 ARG A C 1
ATOM 544 O O . ARG A 1 96 ? 29.641 43.615 13.010 1.00 12.22 96 ARG A O 1
ATOM 552 N N . THR A 1 97 ? 31.844 43.253 12.719 1.00 11.74 97 THR A N 1
ATOM 553 C CA . THR A 1 97 ? 32.025 44.430 11.864 1.00 12.22 97 THR A CA 1
ATOM 554 C C . THR A 1 97 ? 32.963 44.218 10.679 1.00 12.40 97 THR A C 1
ATOM 555 O O . THR A 1 97 ? 32.902 44.967 9.707 1.00 12.98 97 THR A O 1
ATOM 559 N N . LYS A 1 98 ? 33.840 43.222 10.758 1.00 12.56 98 LYS A N 1
ATOM 560 C CA . LYS A 1 98 ? 34.930 43.099 9.787 1.00 13.08 98 LYS A CA 1
ATOM 561 C C . LYS A 1 98 ? 34.716 41.987 8.770 1.00 13.05 98 LYS A C 1
ATOM 562 O O . LYS A 1 98 ? 33.837 41.143 8.929 1.00 13.18 98 LYS A O 1
ATOM 568 N N . SER A 1 99 ? 35.524 41.995 7.715 1.00 13.27 99 SER A N 1
ATOM 569 C CA . SER A 1 99 ? 35.528 40.889 6.771 1.00 13.59 99 SER A CA 1
ATOM 570 C C . SER A 1 99 ? 36.004 39.633 7.492 1.00 12.85 99 SER A C 1
ATOM 571 O O . SER A 1 99 ? 36.797 39.703 8.428 1.00 13.10 99 SER A O 1
ATOM 574 N N . ARG A 1 100 ? 35.505 38.486 7.058 1.00 12.04 100 ARG A N 1
ATOM 575 C CA . ARG A 1 100 ? 35.781 37.233 7.739 1.00 11.31 100 ARG A CA 1
ATOM 576 C C . ARG A 1 100 ? 36.889 36.462 7.015 1.00 10.91 100 ARG A C 1
ATOM 577 O O . ARG A 1 100 ? 37.784 37.076 6.434 1.00 10.99 100 ARG A O 1
ATOM 585 N N . ASP A 1 101 ? 36.853 35.134 7.065 1.00 10.70 101 ASP A N 1
ATOM 586 C CA . ASP A 1 101 ? 37.896 34.313 6.444 1.00 10.70 101 ASP A CA 1
ATOM 587 C C . ASP A 1 101 ? 39.292 34.658 6.967 1.00 10.34 101 ASP A C 1
ATOM 588 O O . ASP A 1 101 ? 40.272 34.643 6.218 1.00 10.58 101 ASP A O 1
ATOM 593 N N . GLN A 1 102 ? 39.387 34.956 8.258 1.00 10.48 102 GLN A N 1
ATOM 594 C CA . GLN A 1 102 ? 40.693 35.153 8.873 1.00 10.52 102 GLN A CA 1
ATOM 595 C C . GLN A 1 102 ? 41.274 33.840 9.396 1.00 10.19 102 GLN A C 1
ATOM 596 O O . GLN A 1 102 ? 40.570 32.832 9.506 1.00 10.29 102 GLN A O 1
ATOM 602 N N . ASP A 1 103 ? 42.566 33.870 9.702 1.00 10.04 103 ASP A N 1
ATOM 603 C CA . ASP A 1 103 ? 43.309 32.690 10.123 1.00 9.95 103 ASP A CA 1
ATOM 604 C C . ASP A 1 103 ? 43.222 32.453 11.632 1.00 9.34 103 ASP A C 1
ATOM 605 O O . ASP A 1 103 ? 42.411 33.067 12.325 1.00 9.24 103 ASP A O 1
ATOM 610 N N . PHE A 1 104 ? 44.063 31.558 12.138 1.00 9.05 104 PHE A N 1
ATOM 611 C CA . PHE A 1 104 ? 44.015 31.191 13.552 1.00 8.65 104 PHE A CA 1
ATOM 612 C C . PHE A 1 104 ? 44.314 32.397 14.441 1.00 8.48 104 PHE A C 1
ATOM 613 O O . PHE A 1 104 ? 43.646 32.610 15.457 1.00 8.47 104 PHE A O 1
ATOM 621 N N . ALA A 1 105 ? 45.312 33.191 14.063 1.00 8.60 105 ALA A N 1
ATOM 622 C CA . ALA A 1 105 ? 45.604 34.410 14.807 1.00 8.82 105 ALA A CA 1
ATOM 623 C C . ALA A 1 105 ? 44.377 35.322 14.869 1.00 8.90 105 ALA A C 1
ATOM 624 O O . ALA A 1 105 ? 44.125 35.964 15.891 1.00 9.21 105 ALA A O 1
ATOM 626 N N . GLY A 1 106 ? 43.618 35.380 13.777 1.00 9.07 106 GLY A N 1
ATOM 627 C CA . GLY A 1 106 ? 42.393 36.172 13.745 1.00 9.31 106 GLY A CA 1
ATOM 628 C C . GLY A 1 106 ? 41.330 35.627 14.683 1.00 9.12 106 GLY A C 1
ATOM 629 O O . GLY A 1 106 ? 40.640 36.384 15.368 1.00 9.38 106 GLY A O 1
ATOM 630 N N . CYS A 1 107 ? 41.194 34.307 14.713 1.00 8.82 107 CYS A N 1
ATOM 631 C CA . CYS A 1 107 ? 40.278 33.663 15.640 1.00 9.12 107 CYS A CA 1
ATOM 632 C C . CYS A 1 107 ? 40.640 34.002 17.085 1.00 8.59 107 CYS A C 1
ATOM 633 O O . CYS A 1 107 ? 39.782 34.364 17.892 1.00 8.39 107 CYS A O 1
ATOM 636 N N . LEU A 1 108 ? 41.920 33.872 17.410 1.00 8.02 108 LEU A N 1
ATOM 637 C CA . LEU A 1 108 ? 42.402 34.170 18.749 1.00 7.89 108 LEU A CA 1
ATOM 638 C C . LEU A 1 108 ? 42.158 35.629 19.120 1.00 7.98 108 LEU A C 1
ATOM 639 O O . LEU A 1 108 ? 41.841 35.939 20.269 1.00 8.07 108 LEU A O 1
ATOM 644 N N . SER A 1 109 ? 42.304 36.525 18.150 1.00 8.61 109 SER A N 1
ATOM 645 C CA . SER A 1 109 ? 41.989 37.928 18.383 1.00 9.37 109 SER A CA 1
ATOM 646 C C . SER A 1 109 ? 40.510 38.107 18.724 1.00 9.22 109 SER A C 1
ATOM 647 O O . SER A 1 109 ? 40.167 38.852 19.644 1.00 9.14 109 SER A O 1
ATOM 650 N N . ASP A 1 110 ? 39.630 37.431 17.990 1.00 9.27 110 ASP A N 1
ATOM 651 C CA . ASP A 1 110 ? 38.201 37.503 18.290 1.00 9.23 110 ASP A CA 1
ATOM 652 C C . ASP A 1 110 ? 37.944 37.015 19.711 1.00 8.80 110 ASP A C 1
ATOM 653 O O . ASP A 1 110 ? 37.166 37.617 20.460 1.00 9.01 110 ASP A O 1
ATOM 658 N N . MET A 1 111 ? 38.593 35.911 20.073 1.00 8.47 111 MET A N 1
ATOM 659 C CA . MET A 1 111 ? 38.446 35.345 21.411 1.00 8.19 111 MET A CA 1
ATOM 660 C C . MET A 1 111 ? 38.883 36.326 22.494 1.00 8.09 111 MET A C 1
ATOM 661 O O . MET A 1 111 ? 38.212 36.482 23.509 1.00 8.05 111 MET A O 1
ATOM 666 N N . ARG A 1 112 ? 40.025 36.967 22.285 1.00 8.21 112 ARG A N 1
ATOM 667 C CA . ARG A 1 112 ? 40.530 37.941 23.249 1.00 8.74 112 ARG A CA 1
ATOM 668 C C . ARG A 1 112 ? 39.582 39.131 23.385 1.00 8.84 112 ARG A C 1
ATOM 669 O O . ARG A 1 112 ? 39.275 39.569 24.497 1.00 9.09 112 ARG A O 1
ATOM 677 N N . ALA A 1 113 ? 39.113 39.645 22.251 1.00 8.95 113 ALA A N 1
ATOM 678 C CA . ALA A 1 113 ? 38.197 40.779 22.250 1.00 9.22 113 ALA A CA 1
ATOM 679 C C . ALA A 1 113 ? 36.920 40.431 23.007 1.00 9.32 113 ALA A C 1
ATOM 680 O O . ALA A 1 113 ? 36.444 41.196 23.849 1.00 9.71 113 ALA A O 1
ATOM 682 N N . TRP A 1 114 ? 36.377 39.257 22.710 1.00 9.19 114 TRP A N 1
ATOM 683 C CA . TRP A 1 114 ? 35.155 38.796 23.344 1.00 9.32 114 TRP A CA 1
ATOM 684 C C . TRP A 1 114 ? 35.379 38.571 24.840 1.00 9.56 114 TRP A C 1
ATOM 685 O O . TRP A 1 114 ? 34.553 38.951 25.672 1.00 10.13 114 TRP A O 1
ATOM 696 N N . HIS A 1 115 ? 36.508 37.956 25.175 1.00 9.50 115 HIS A N 1
ATOM 697 C CA . HIS A 1 115 ? 36.883 37.709 26.563 1.00 9.79 115 HIS A CA 1
ATOM 698 C C . HIS A 1 115 ? 36.910 38.998 27.379 1.00 10.29 115 HIS A C 1
ATOM 699 O O . HIS A 1 115 ? 36.343 39.065 28.473 1.00 10.36 115 HIS A O 1
ATOM 706 N N . ASP A 1 116 ? 37.581 40.015 26.854 1.00 11.08 116 ASP A N 1
ATOM 707 C CA . ASP A 1 116 ? 37.684 41.284 27.567 1.00 12.20 116 ASP A 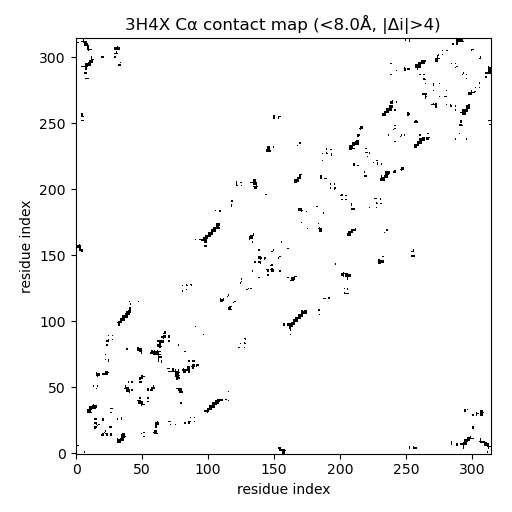CA 1
ATOM 708 C C . ASP A 1 116 ? 36.312 41.930 27.781 1.00 12.75 116 ASP A C 1
ATOM 709 O O . ASP A 1 116 ? 36.107 42.656 28.755 1.00 13.47 116 ASP A O 1
ATOM 714 N N . ALA A 1 117 ? 35.373 41.648 26.884 1.00 13.09 117 ALA A N 1
ATOM 715 C CA . ALA A 1 117 ? 34.025 42.214 26.969 1.00 13.67 117 ALA A CA 1
ATOM 716 C C . ALA A 1 117 ? 33.089 41.410 27.874 1.00 13.79 117 ALA A C 1
ATOM 717 O O . ALA A 1 117 ? 32.000 41.873 28.218 1.00 14.25 117 ALA A O 1
ATOM 719 N N . HIS A 1 118 ? 33.511 40.207 28.252 1.00 13.68 118 HIS A N 1
ATOM 720 C CA . HIS A 1 118 ? 32.687 39.330 29.078 1.00 13.87 118 HIS A CA 1
ATOM 721 C C . HIS A 1 118 ? 33.453 38.798 30.285 1.00 13.89 118 HIS A C 1
ATOM 722 O O . HIS A 1 118 ? 33.701 37.596 30.393 1.00 13.55 118 HIS A O 1
ATOM 729 N N . PRO A 1 119 ? 33.824 39.693 31.211 1.00 14.17 119 PRO A N 1
ATOM 730 C CA . PRO A 1 119 ? 34.529 39.240 32.402 1.00 14.35 119 PRO A CA 1
ATOM 731 C C . PRO A 1 119 ? 33.732 38.158 33.120 1.00 14.16 119 PRO A C 1
ATOM 732 O O . PRO A 1 119 ? 32.516 38.270 33.256 1.00 14.61 119 PRO A O 1
ATOM 736 N N . GLY A 1 120 ? 34.415 37.107 33.556 1.00 13.70 120 GLY A N 1
ATOM 737 C CA . GLY A 1 120 ? 33.767 36.038 34.300 1.00 13.00 120 GLY A CA 1
ATOM 738 C C . GLY A 1 120 ? 32.934 35.100 33.448 1.00 12.06 120 GLY A C 1
ATOM 739 O O . GLY A 1 120 ? 32.083 34.380 33.969 1.00 12.20 120 GLY A O 1
ATOM 740 N N . HIS A 1 121 ? 33.187 35.091 32.140 1.00 11.21 121 HIS A N 1
ATOM 741 C CA . HIS A 1 121 ? 32.445 34.217 31.236 1.00 10.25 121 HIS A CA 1
ATOM 742 C C . HIS A 1 121 ? 32.628 32.743 31.590 1.00 9.82 121 HIS A C 1
ATOM 743 O O . HIS A 1 121 ? 33.583 32.366 32.266 1.00 9.93 121 HIS A O 1
ATOM 750 N N . ARG A 1 122 ? 31.701 31.912 31.137 1.00 9.70 122 ARG A N 1
ATOM 751 C CA . ARG A 1 122 ? 31.827 30.472 31.312 1.00 9.45 122 ARG A CA 1
ATOM 752 C C . ARG A 1 122 ? 33.155 29.987 30.735 1.00 8.94 122 ARG A C 1
ATOM 753 O O . ARG A 1 122 ? 33.643 30.530 29.744 1.00 8.64 122 ARG A O 1
ATOM 761 N N . PRO A 1 123 ? 33.748 28.951 31.338 1.00 8.67 123 PRO A N 1
ATOM 762 C CA . PRO A 1 123 ? 34.953 28.400 30.721 1.00 8.46 123 PRO A CA 1
ATOM 763 C C . PRO A 1 123 ? 34.608 27.792 29.365 1.00 7.85 123 PRO A C 1
ATOM 764 O O . PRO A 1 123 ? 33.568 27.145 29.219 1.00 8.12 123 PRO A O 1
ATOM 768 N N . ILE A 1 124 ? 35.475 27.999 28.381 1.00 7.52 124 ILE A N 1
ATOM 769 C CA . ILE A 1 124 ? 35.229 27.503 27.036 1.00 7.60 124 ILE A CA 1
ATOM 770 C C . ILE A 1 124 ? 36.417 26.677 26.577 1.00 7.17 124 ILE A C 1
ATOM 771 O O . ILE A 1 124 ? 37.565 27.112 26.673 1.00 7.40 124 ILE A O 1
ATOM 776 N N . LEU A 1 125 ? 36.130 25.474 26.092 1.00 6.69 125 LEU A N 1
ATOM 777 C CA . LEU A 1 125 ? 37.147 24.604 25.527 1.00 6.74 125 LEU A CA 1
ATOM 778 C C . LEU A 1 125 ? 37.164 24.780 24.020 1.00 6.77 125 LEU A C 1
ATOM 779 O O . LEU A 1 125 ? 36.141 24.587 23.352 1.00 6.81 125 LEU A O 1
ATOM 784 N N . LEU A 1 126 ? 38.318 25.176 23.495 1.00 6.73 126 LEU A N 1
ATOM 785 C CA . LEU A 1 126 ? 38.535 25.211 22.056 1.00 7.54 126 LEU A CA 1
ATOM 786 C C . LEU A 1 126 ? 39.165 23.898 21.653 1.00 7.17 126 LEU A C 1
ATOM 787 O O . LEU A 1 126 ? 40.317 23.612 22.008 1.00 7.67 126 LEU A O 1
ATOM 792 N N 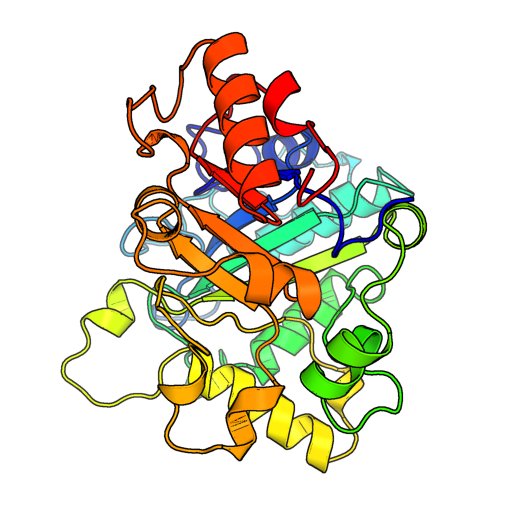. LYS A 1 127 ? 38.405 23.089 20.932 1.00 7.01 127 LYS A N 1
ATOM 793 C CA . LYS A 1 127 ? 38.918 21.837 20.435 1.00 7.07 127 LYS A CA 1
ATOM 794 C C . LYS A 1 127 ? 39.519 22.091 19.073 1.00 7.14 127 LYS A C 1
ATOM 795 O O . LYS A 1 127 ? 38.838 22.556 18.160 1.00 8.25 127 LYS A O 1
ATOM 801 N N . ILE A 1 128 ? 40.802 21.789 18.947 1.00 7.10 128 ILE A N 1
ATOM 802 C CA . ILE A 1 128 ? 41.521 22.042 17.720 1.00 7.89 128 ILE A CA 1
ATOM 803 C C . ILE A 1 128 ? 41.866 20.721 17.060 1.00 7.33 128 ILE A C 1
ATOM 804 O O . ILE A 1 128 ? 42.599 19.905 17.632 1.00 7.78 128 ILE A O 1
ATOM 809 N N . GLU A 1 129 ? 41.334 20.500 15.863 1.00 7.31 129 GLU A N 1
ATOM 810 C CA . GLU A 1 129 ? 41.809 19.401 15.043 1.00 7.57 129 GLU A CA 1
ATOM 811 C C . GLU A 1 129 ? 42.897 19.937 14.131 1.00 7.26 129 GLU A C 1
ATOM 812 O O . GLU A 1 129 ? 42.652 20.827 13.308 1.00 7.35 129 GLU A O 1
ATOM 818 N N . MET A 1 130 ? 44.105 19.407 14.288 1.00 7.22 130 MET A N 1
ATOM 819 C CA . MET A 1 130 ? 45.215 19.776 13.426 1.00 7.76 130 MET A CA 1
ATOM 820 C C . MET A 1 130 ? 45.098 18.918 12.174 1.00 7.35 130 MET A C 1
ATOM 821 O O . MET A 1 130 ? 45.630 17.804 12.116 1.00 7.37 130 MET A O 1
ATOM 826 N N . LYS A 1 131 ? 44.368 19.430 11.186 1.00 7.83 131 LYS A N 1
ATOM 827 C CA . LYS A 1 131 ? 43.981 18.645 10.012 1.00 8.34 131 LYS A CA 1
ATOM 828 C C . LYS A 1 131 ? 45.153 17.883 9.417 1.00 8.31 131 LYS A C 1
ATOM 829 O O . LYS A 1 131 ? 45.046 16.691 9.098 1.00 8.65 131 LYS A O 1
ATOM 835 N N . ASP A 1 132 ? 46.267 18.589 9.265 1.00 8.81 132 ASP A N 1
ATOM 836 C CA . ASP A 1 132 ? 47.456 18.048 8.626 1.00 9.35 132 ASP A CA 1
ATOM 837 C C . ASP A 1 132 ? 48.637 17.977 9.591 1.00 9.49 132 ASP A C 1
ATOM 838 O O . ASP A 1 132 ? 49.795 17.976 9.170 1.00 10.33 132 ASP A O 1
ATOM 843 N N . GLY A 1 133 ? 48.341 17.902 10.886 1.00 9.51 133 GLY A N 1
ATOM 844 C CA . GLY A 1 133 ? 49.377 17.826 11.912 1.00 9.85 133 GLY A CA 1
ATOM 845 C C . GLY A 1 133 ? 50.143 19.127 12.069 1.00 9.82 133 GLY A C 1
ATOM 846 O O . GLY A 1 133 ? 49.712 20.175 11.589 1.00 10.75 133 GLY A O 1
ATOM 847 N N . PHE A 1 134 ? 51.281 19.056 12.751 1.00 10.25 134 PHE A N 1
ATOM 848 C CA . PHE A 1 134 ? 52.137 20.217 12.934 1.00 10.32 134 PHE A CA 1
ATOM 849 C C . PHE A 1 134 ? 53.130 20.367 11.787 1.00 10.65 134 PHE A C 1
ATOM 850 O O . PHE A 1 134 ? 53.268 19.484 10.933 1.00 11.02 134 PHE A O 1
ATOM 858 N N . ASN A 1 135 ? 53.822 21.497 11.787 1.00 10.97 135 ASN A N 1
ATOM 859 C CA . ASN A 1 135 ? 54.833 21.796 10.788 1.00 11.82 135 ASN A CA 1
ATOM 860 C C . ASN A 1 135 ? 55.998 22.513 11.456 1.00 12.49 135 ASN A C 1
ATOM 861 O O . ASN A 1 135 ? 56.240 23.692 11.210 1.00 12.27 135 ASN A O 1
ATOM 866 N N . ALA A 1 136 ? 56.704 21.796 12.322 1.00 13.55 136 ALA A N 1
ATOM 867 C CA . ALA A 1 136 ? 57.815 22.376 13.063 1.00 14.69 136 ALA A CA 1
ATOM 868 C C . ALA A 1 136 ? 58.864 22.966 12.125 1.00 15.59 136 ALA A C 1
ATOM 869 O O . ALA A 1 136 ? 59.388 24.052 12.371 1.00 15.84 136 ALA A O 1
ATOM 871 N N . LYS A 1 137 ? 59.159 22.250 11.045 1.00 16.39 137 LYS A N 1
ATOM 872 C CA . LYS A 1 137 ? 60.181 22.689 10.100 1.00 17.31 137 LYS A CA 1
ATOM 873 C C . LYS A 1 137 ? 59.821 24.029 9.463 1.00 17.20 137 LYS A C 1
ATOM 874 O O . LYS A 1 137 ? 60.702 24.802 9.082 1.00 17.83 137 LYS A O 1
ATOM 880 N N . GLY A 1 138 ? 58.524 24.298 9.344 1.00 16.79 138 GLY A N 1
ATOM 881 C CA . GLY A 1 138 ? 58.043 25.536 8.740 1.00 16.25 138 GLY A CA 1
ATOM 882 C C . GLY A 1 138 ? 57.665 26.604 9.751 1.00 15.62 138 GLY A C 1
ATOM 883 O O . GLY A 1 138 ? 56.984 27.572 9.415 1.00 16.01 138 GLY A O 1
ATOM 884 N N . GLY A 1 139 ? 58.101 26.426 10.994 1.00 15.01 139 GLY A N 1
ATOM 885 C CA . GLY A 1 139 ? 57.846 27.410 12.040 1.00 13.94 139 GLY A CA 1
ATOM 886 C C . GLY A 1 139 ? 56.451 27.336 12.634 1.00 12.91 139 GLY A C 1
ATOM 887 O O . GLY A 1 139 ? 55.978 28.296 13.240 1.00 13.02 139 GLY A O 1
ATOM 888 N N . ARG A 1 140 ? 55.791 26.194 12.457 1.00 11.89 140 ARG A N 1
ATOM 889 C CA . ARG A 1 140 ? 54.456 25.986 13.013 1.00 10.84 140 ARG A CA 1
ATOM 890 C C . ARG A 1 140 ? 54.376 24.655 13.747 1.00 10.22 140 ARG A C 1
ATOM 891 O O . ARG A 1 140 ? 53.549 23.796 13.438 1.00 9.95 140 ARG A O 1
ATOM 899 N N . GLY A 1 141 ? 55.255 24.497 14.728 1.00 9.48 141 GLY A N 1
ATOM 900 C CA . GLY A 1 141 ? 55.236 23.333 15.599 1.00 9.31 141 GLY A CA 1
ATOM 901 C C . GLY A 1 141 ? 54.615 23.666 16.945 1.00 8.72 141 GLY A C 1
ATOM 902 O O . GLY A 1 141 ? 54.102 24.764 17.151 1.00 8.70 141 GLY A O 1
ATOM 903 N N . PRO A 1 142 ? 54.659 22.710 17.880 1.00 8.57 142 PRO A N 1
ATOM 904 C CA . PRO A 1 142 ? 54.076 22.905 19.208 1.00 8.57 142 PRO A CA 1
ATOM 905 C C . PRO A 1 142 ? 54.547 24.183 19.911 1.00 8.57 142 PRO A C 1
ATOM 906 O O . PRO A 1 142 ? 53.735 24.883 20.518 1.00 8.54 142 PRO A O 1
ATOM 910 N N . ALA A 1 143 ? 55.837 24.494 19.826 1.00 8.85 143 ALA A N 1
ATOM 911 C CA . ALA A 1 143 ? 56.374 25.666 20.511 1.00 8.95 143 ALA A CA 1
ATOM 912 C C . ALA A 1 143 ? 55.812 26.967 19.939 1.00 8.64 143 ALA A C 1
ATOM 913 O O . ALA A 1 143 ? 55.508 27.903 20.680 1.00 8.69 143 ALA A O 1
ATOM 915 N N . GLU A 1 144 ? 55.689 27.035 18.618 1.00 8.51 144 GLU A N 1
ATOM 916 C CA . GLU A 1 144 ? 55.159 28.233 17.979 1.00 8.81 144 GLU A CA 1
ATOM 917 C C . GLU A 1 144 ? 53.654 28.372 18.215 1.00 8.20 144 GLU A C 1
ATOM 918 O O . GLU A 1 144 ? 53.138 29.478 18.349 1.00 8.05 144 GLU A O 1
ATOM 924 N N . PHE A 1 145 ? 52.965 27.239 18.274 1.00 7.96 145 PHE A N 1
ATOM 925 C CA . PHE A 1 145 ? 51.553 27.190 18.623 1.00 7.77 145 PHE A CA 1
ATOM 926 C C . PHE A 1 145 ? 51.342 27.786 20.020 1.00 7.37 145 PHE A C 1
ATOM 927 O O . PHE A 1 145 ? 50.525 28.691 20.202 1.00 7.64 145 PHE A O 1
ATOM 935 N N . ASP A 1 146 ? 52.102 27.298 21.000 1.00 7.28 146 ASP A N 1
ATOM 936 C CA . ASP A 1 146 ? 52.023 27.830 22.359 1.00 7.35 146 ASP A CA 1
ATOM 937 C C . ASP A 1 146 ? 52.315 29.333 22.382 1.00 7.31 146 ASP A C 1
ATOM 938 O O . ASP A 1 146 ? 51.629 30.105 23.056 1.00 7.59 146 ASP A O 1
ATOM 943 N N . ALA A 1 147 ? 53.361 29.742 21.669 1.00 7.40 147 ALA A N 1
ATOM 944 C CA . ALA A 1 147 ? 53.789 31.137 21.689 1.00 7.71 147 ALA A CA 1
ATOM 945 C C . ALA A 1 147 ? 52.700 32.073 21.177 1.00 7.72 147 ALA A C 1
ATOM 946 O O . ALA A 1 147 ? 52.498 33.160 21.720 1.00 7.79 147 ALA A O 1
ATOM 948 N N . LEU A 1 148 ? 52.002 31.650 20.130 1.00 7.87 148 LEU A N 1
ATOM 949 C CA . LEU A 1 148 ? 50.925 32.446 19.557 1.00 7.88 148 LEU A CA 1
ATOM 950 C C . LEU A 1 148 ? 49.769 32.580 20.539 1.00 7.48 148 LEU A C 1
ATOM 951 O O . LEU A 1 148 ? 49.223 33.666 20.725 1.00 7.56 148 LEU A O 1
ATOM 956 N N . ILE A 1 149 ? 49.385 31.473 21.163 1.00 7.67 149 ILE A N 1
ATOM 957 C CA . ILE A 1 149 ? 48.301 31.514 22.132 1.00 8.05 149 ILE A CA 1
ATOM 958 C C . ILE A 1 149 ? 48.671 32.379 23.339 1.00 8.16 149 ILE A C 1
ATOM 959 O O . ILE A 1 149 ? 47.850 33.167 23.811 1.00 8.49 149 ILE A O 1
ATOM 964 N N . ARG A 1 150 ? 49.906 32.259 23.821 1.00 8.10 150 ARG A N 1
ATOM 965 C CA . ARG A 1 150 ? 50.366 33.116 24.919 1.00 8.64 150 ARG A CA 1
ATOM 966 C C . ARG A 1 150 ? 50.270 34.586 24.529 1.00 8.62 150 ARG A C 1
ATOM 967 O O . ARG A 1 150 ? 49.819 35.415 25.313 1.00 8.84 150 ARG A O 1
ATOM 975 N N . GLN A 1 151 ? 50.700 34.907 23.315 1.00 8.54 151 GLN A N 1
ATOM 976 C CA . GLN A 1 151 ? 50.689 36.287 22.841 1.00 8.88 151 GLN A CA 1
ATOM 977 C C . GLN A 1 151 ? 49.273 36.850 22.777 1.00 8.64 151 GLN A C 1
ATOM 978 O O . GLN A 1 151 ? 49.025 37.985 23.182 1.00 9.04 151 GLN A O 1
ATOM 984 N N . LYS A 1 152 ? 48.340 36.054 22.268 1.00 8.23 152 LYS A N 1
ATOM 985 C CA . LYS A 1 152 ? 46.979 36.534 22.052 1.00 8.52 152 LYS A CA 1
ATOM 986 C C . LYS A 1 152 ? 46.116 36.538 23.309 1.00 8.69 152 LYS A C 1
ATOM 987 O O . LYS A 1 152 ? 45.306 37.444 23.506 1.00 8.70 152 LYS A O 1
ATOM 993 N N . LEU A 1 153 ? 46.275 35.516 24.144 1.00 8.76 153 LEU A N 1
ATOM 994 C CA . LEU A 1 153 ? 45.342 35.282 25.250 1.00 9.55 153 LEU A CA 1
ATOM 995 C C . LEU A 1 153 ? 45.964 35.375 26.640 1.00 10.30 153 LEU A C 1
ATOM 996 O O . LEU A 1 153 ? 45.258 35.589 27.625 1.00 10.59 153 LEU A O 1
ATOM 1001 N N . GLY A 1 154 ? 47.275 35.184 26.725 1.00 11.13 154 GLY A N 1
ATOM 1002 C CA . GLY A 1 154 ? 47.981 35.305 27.994 1.00 11.90 154 GLY A CA 1
ATOM 1003 C C . GLY A 1 154 ? 47.298 34.599 29.149 1.00 12.26 154 GLY A C 1
ATOM 1004 O O . GLY A 1 154 ? 47.077 33.386 29.108 1.00 12.51 154 GLY A O 1
ATOM 1005 N N . ASP A 1 155 ? 46.961 35.373 30.180 1.00 12.81 155 ASP A N 1
ATOM 1006 C CA . ASP A 1 155 ? 46.467 34.839 31.446 1.00 13.25 155 ASP A CA 1
ATOM 1007 C C . ASP A 1 155 ? 45.077 34.216 31.367 1.00 12.38 155 ASP A C 1
ATOM 1008 O O . ASP A 1 155 ? 44.606 33.627 32.339 1.00 12.84 155 ASP A O 1
ATOM 1013 N N . ALA A 1 156 ? 44.420 34.346 30.222 1.00 11.28 156 ALA A N 1
ATOM 1014 C CA . ALA A 1 156 ? 43.084 33.791 30.058 1.00 10.47 156 ALA A CA 1
ATOM 1015 C C . ALA A 1 156 ? 43.095 32.279 29.828 1.00 9.75 156 ALA A C 1
ATOM 1016 O O . ALA A 1 156 ? 42.047 31.642 29.861 1.00 10.26 156 ALA A O 1
ATOM 1018 N N . VAL A 1 157 ? 44.273 31.708 29.599 1.00 9.12 157 VAL A N 1
ATOM 1019 C CA . VAL A 1 157 ? 44.385 30.280 29.318 1.00 8.99 157 VAL A CA 1
ATOM 1020 C C . VAL A 1 157 ? 44.622 29.467 30.585 1.00 8.61 157 VAL A C 1
ATOM 1021 O O . VAL A 1 157 ? 45.437 29.841 31.428 1.00 9.34 157 VAL A O 1
ATOM 1025 N N . TYR A 1 158 ? 43.899 28.360 30.718 1.00 8.02 158 TYR A N 1
ATOM 1026 C CA . TYR A 1 158 ? 44.199 27.371 31.739 1.00 7.91 158 TYR A CA 1
ATOM 1027 C C . TYR A 1 158 ? 44.804 26.183 31.007 1.00 7.68 158 TYR A C 1
ATOM 1028 O O . TYR A 1 158 ? 44.122 25.511 30.236 1.00 7.83 158 TYR A O 1
ATOM 1037 N N . GLY A 1 159 ? 46.091 25.948 31.233 1.00 7.61 159 GLY A N 1
ATOM 1038 C CA . GLY A 1 159 ? 46.845 24.954 30.473 1.00 7.80 159 GLY A CA 1
ATOM 1039 C C . GLY A 1 159 ? 47.433 23.861 31.345 1.00 7.61 159 GLY A C 1
ATOM 1040 O O . GLY A 1 159 ? 47.211 23.837 32.555 1.00 7.67 159 GLY A O 1
ATOM 1041 N N . PRO A 1 160 ? 48.187 22.935 30.734 1.00 7.80 160 PRO A N 1
ATOM 1042 C CA . PRO A 1 160 ? 48.767 21.812 31.463 1.00 8.30 160 PRO A CA 1
ATOM 1043 C C . PRO A 1 160 ? 49.623 22.229 32.648 1.00 8.43 160 PRO A C 1
ATOM 1044 O O . PRO A 1 160 ? 49.641 21.529 33.658 1.00 8.83 160 PRO A O 1
ATOM 1048 N N . GLY A 1 161 ? 50.349 23.334 32.528 1.00 8.66 161 GLY A N 1
ATOM 1049 C CA . GLY A 1 161 ? 51.151 23.819 33.651 1.00 9.10 161 GLY A CA 1
ATOM 1050 C C . GLY A 1 161 ? 50.284 24.191 34.840 1.00 9.27 161 GLY A C 1
ATOM 1051 O O . GLY A 1 161 ? 50.642 23.954 35.996 1.00 9.56 161 GLY A O 1
ATOM 1052 N N . ASP A 1 162 ? 49.132 24.783 34.560 1.00 9.17 162 ASP A N 1
ATOM 1053 C CA . ASP A 1 162 ? 48.209 25.170 35.616 1.00 9.47 162 ASP A CA 1
ATOM 1054 C C . ASP A 1 162 ? 47.629 23.947 36.319 1.00 9.40 162 ASP A C 1
ATOM 1055 O O . ASP A 1 162 ? 47.596 23.888 37.547 1.00 10.02 162 ASP A O 1
ATOM 1060 N N . LEU A 1 163 ? 47.179 22.966 35.545 1.00 9.21 163 LEU A N 1
ATOM 1061 C CA . LEU A 1 163 ? 46.614 21.754 36.124 1.00 9.44 163 LEU A CA 1
ATOM 1062 C C . LEU A 1 163 ? 47.664 20.972 36.899 1.00 9.70 163 LEU A C 1
ATOM 1063 O O . LEU A 1 163 ? 47.395 20.455 37.979 1.00 9.93 163 LEU A O 1
ATOM 1068 N N . THR A 1 164 ? 48.865 20.882 36.347 1.00 9.77 164 THR A N 1
ATOM 1069 C CA . THR A 1 164 ? 49.884 20.008 36.907 1.00 10.20 164 THR A CA 1
ATOM 1070 C C . THR A 1 164 ? 50.472 20.541 38.211 1.00 10.72 164 THR A C 1
ATOM 1071 O O . THR A 1 164 ? 50.805 19.770 39.110 1.00 10.62 164 THR A O 1
ATOM 1075 N N . GLY A 1 165 ? 50.597 21.858 38.325 1.00 11.22 165 GLY A N 1
ATOM 1076 C CA . GLY A 1 165 ? 51.201 22.449 39.516 1.00 12.09 165 GLY A CA 1
ATOM 1077 C C . GLY A 1 165 ? 52.575 21.863 39.780 1.00 12.35 165 GLY A C 1
ATOM 1078 O O . GLY A 1 165 ? 53.418 21.820 38.886 1.00 12.96 165 GLY A O 1
ATOM 1079 N N . GLY A 1 166 ? 52.798 21.400 41.009 1.00 12.86 166 GLY A N 1
ATOM 1080 C CA . GLY A 1 166 ? 54.091 20.837 41.394 1.00 13.39 166 GLY A CA 1
ATOM 1081 C C . GLY A 1 166 ? 54.204 19.340 41.171 1.00 13.33 166 GLY A C 1
ATOM 1082 O O . GLY A 1 166 ? 55.225 18.733 41.493 1.00 13.98 166 GLY A O 1
ATOM 1083 N N . HIS A 1 167 ? 53.155 18.737 40.620 1.00 12.90 167 HIS A N 1
ATOM 1084 C CA . HIS A 1 167 ? 53.153 17.299 40.355 1.00 12.72 167 HIS A CA 1
ATOM 1085 C C . HIS A 1 167 ? 54.112 16.944 39.223 1.00 12.58 167 HIS A C 1
ATOM 1086 O O . HIS A 1 167 ? 54.507 17.803 38.433 1.00 12.91 167 HIS A O 1
ATOM 1093 N N . ALA A 1 168 ? 54.485 15.672 39.146 1.00 12.44 168 ALA A N 1
ATOM 1094 C CA . ALA A 1 168 ? 55.427 15.224 38.127 1.00 12.39 168 ALA A CA 1
ATOM 1095 C C . ALA A 1 168 ? 54.810 15.219 36.729 1.00 11.88 168 ALA A C 1
ATOM 1096 O O . ALA A 1 168 ? 55.494 15.498 35.745 1.00 12.45 168 ALA A O 1
ATOM 1098 N N . THR A 1 169 ? 53.523 14.891 36.646 1.00 10.99 169 THR A N 1
ATOM 1099 C CA . THR A 1 169 ? 52.829 14.818 35.362 1.00 10.22 169 THR A CA 1
ATOM 1100 C C . THR A 1 169 ? 51.379 15.261 35.502 1.00 9.48 169 THR A C 1
ATOM 1101 O O . THR A 1 169 ? 50.832 15.300 36.606 1.00 9.33 169 THR A O 1
ATOM 1105 N N . ALA A 1 170 ? 50.753 15.571 34.373 1.00 9.11 170 ALA A N 1
ATOM 1106 C CA . ALA A 1 170 ? 49.350 15.953 34.359 1.00 8.57 170 ALA A CA 1
ATOM 1107 C C . ALA A 1 170 ? 48.474 14.818 34.878 1.00 8.35 170 ALA A C 1
ATOM 1108 O O . ALA A 1 170 ? 47.511 15.049 35.606 1.00 8.20 170 ALA A O 1
ATOM 1110 N N . ASP A 1 171 ? 48.807 13.586 34.505 1.00 8.29 171 ASP A N 1
ATOM 1111 C CA . ASP A 1 171 ? 48.032 12.440 34.957 1.00 8.58 171 ASP A CA 1
ATOM 1112 C C . ASP A 1 171 ? 48.062 12.317 36.477 1.00 8.76 171 ASP A C 1
ATOM 1113 O O . ASP A 1 171 ? 47.034 12.081 37.113 1.00 8.61 171 ASP A O 1
ATOM 1118 N N . GLU A 1 172 ? 49.249 12.454 37.055 1.00 9.09 172 GLU A N 1
ATOM 1119 C CA . GLU A 1 172 ? 49.391 12.367 38.499 1.00 9.99 172 GLU A CA 1
ATOM 1120 C C . GLU A 1 172 ? 48.531 13.437 39.162 1.00 9.72 172 GLU A C 1
ATOM 1121 O O . GLU A 1 172 ? 47.805 13.165 40.118 1.00 10.01 172 GLU A O 1
ATOM 1127 N N . ALA A 1 173 ? 48.616 14.659 38.647 1.00 9.32 173 ALA A N 1
ATOM 1128 C CA . ALA A 1 173 ? 47.870 15.771 39.208 1.00 9.27 173 ALA A CA 1
ATOM 1129 C C . ALA A 1 173 ? 46.364 15.546 39.131 1.00 9.02 173 ALA A C 1
ATOM 1130 O O . ALA A 1 173 ? 45.642 15.750 40.108 1.00 9.30 173 ALA A O 1
ATOM 1132 N N . VAL A 1 174 ? 45.882 15.132 37.966 1.00 8.94 174 VAL A N 1
ATOM 1133 C CA . VAL A 1 174 ? 44.445 15.058 37.762 1.00 9.20 174 VAL A CA 1
ATOM 1134 C C . VAL A 1 174 ? 43.815 13.918 38.571 1.00 9.16 174 VAL A C 1
ATOM 1135 O O . VAL A 1 174 ? 42.735 14.071 39.144 1.00 9.30 174 VAL A O 1
ATOM 1139 N N . ARG A 1 175 ? 44.497 12.780 38.631 1.00 9.65 175 ARG A N 1
ATOM 1140 C CA . ARG A 1 175 ? 43.988 11.653 39.404 1.00 10.41 175 ARG A CA 1
ATOM 1141 C C . ARG A 1 175 ? 43.911 11.972 40.889 1.00 10.75 175 ARG A C 1
ATOM 1142 O O . ARG A 1 175 ? 42.951 11.600 41.562 1.00 11.48 175 ARG A O 1
ATOM 1150 N N . ALA A 1 176 ? 44.927 12.666 41.391 1.00 10.79 176 ALA A N 1
ATOM 1151 C CA . ALA A 1 176 ? 45.036 12.942 42.819 1.00 11.28 176 ALA A CA 1
ATOM 1152 C C . ALA A 1 176 ? 44.097 14.049 43.286 1.00 11.37 176 ALA A C 1
ATOM 1153 O O . ALA A 1 176 ? 43.488 13.946 44.353 1.00 11.89 176 ALA A O 1
ATOM 1155 N N . GLY A 1 177 ? 43.992 15.111 42.494 1.00 11.05 177 GLY A N 1
ATOM 1156 C CA . GLY A 1 177 ? 43.315 16.321 42.934 1.00 10.71 177 GLY A CA 1
ATOM 1157 C C . GLY A 1 177 ? 42.210 16.832 42.035 1.00 10.26 177 GLY A C 1
ATOM 1158 O O . GLY A 1 177 ? 41.491 17.744 42.417 1.00 10.43 177 GLY A O 1
ATOM 1159 N N . GLY A 1 178 ? 42.074 16.255 40.845 1.00 9.97 178 GLY A N 1
ATOM 1160 C CA . GLY A 1 178 ? 41.035 16.670 39.908 1.00 9.60 178 GLY A CA 1
ATOM 1161 C C . GLY A 1 178 ? 41.212 18.069 39.339 1.00 8.86 178 GLY A C 1
ATOM 1162 O O . GLY A 1 178 ? 42.290 18.659 39.417 1.00 9.20 178 GLY A O 1
ATOM 1163 N N . TRP A 1 179 ? 40.132 18.592 38.767 1.00 8.54 179 TRP A N 1
ATOM 1164 C CA . TRP A 1 179 ? 40.126 19.903 38.118 1.00 8.21 179 TRP A CA 1
ATOM 1165 C C . TRP A 1 179 ? 39.567 20.960 39.058 1.00 8.27 179 TRP A C 1
ATOM 1166 O O . TRP A 1 179 ? 38.846 20.639 39.995 1.00 8.52 179 TRP A O 1
ATOM 1177 N N . PRO A 1 180 ? 39.878 22.236 38.800 1.00 8.43 180 PRO A N 1
ATOM 1178 C CA . PRO A 1 180 ? 39.234 23.283 39.582 1.00 8.59 180 PRO A CA 1
ATOM 1179 C C . PRO A 1 180 ? 37.721 23.299 39.380 1.00 8.69 180 PRO A C 1
ATOM 1180 O O . PRO A 1 180 ? 37.209 22.758 38.393 1.00 8.69 180 PRO A O 1
ATOM 1184 N N . SER A 1 181 ? 37.016 23.921 40.319 1.00 8.98 181 SER A N 1
ATOM 1185 C CA . SER A 1 181 ? 35.581 24.102 40.185 1.00 9.74 181 SER A CA 1
ATOM 1186 C C . SER A 1 181 ? 35.275 24.909 38.927 1.00 9.67 181 SER A C 1
ATOM 1187 O O . SER A 1 181 ? 36.094 25.707 38.464 1.00 9.62 181 SER A O 1
ATOM 1190 N N . ARG 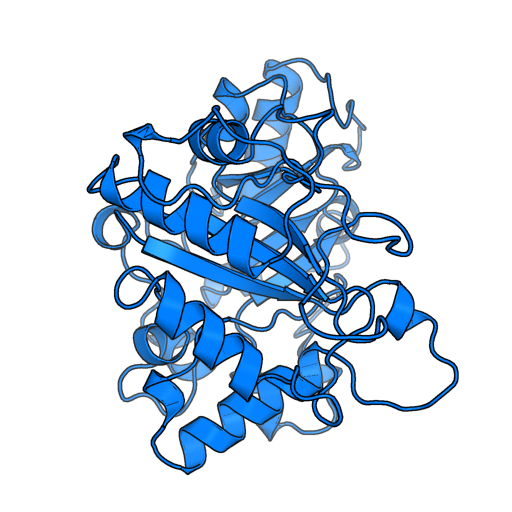A 1 182 ? 34.087 24.697 38.374 1.00 9.98 182 ARG A N 1
ATOM 1191 C CA . ARG A 1 182 ? 33.657 25.465 37.218 1.00 10.40 182 ARG A CA 1
ATOM 1192 C C . ARG A 1 182 ? 33.648 26.960 37.539 1.00 10.31 182 ARG A C 1
ATOM 1193 O O . ARG A 1 182 ? 34.029 27.782 36.707 1.00 10.33 182 ARG A O 1
ATOM 1201 N N . ALA A 1 183 ? 33.232 27.309 38.753 1.00 10.50 183 ALA A N 1
ATOM 1202 C CA . ALA A 1 183 ? 33.225 28.705 39.189 1.00 10.59 183 ALA A CA 1
ATOM 1203 C C . ALA A 1 183 ? 34.625 29.313 39.120 1.00 10.42 183 ALA A C 1
ATOM 1204 O O . ALA A 1 183 ? 34.808 30.448 38.682 1.00 10.46 183 ALA A O 1
ATOM 1206 N N . ASP A 1 184 ? 35.618 28.541 39.543 1.00 10.21 184 ASP A N 1
ATOM 1207 C CA . ASP A 1 184 ? 36.997 29.008 39.554 1.00 10.52 184 ASP A CA 1
ATOM 1208 C C . ASP A 1 184 ? 37.558 29.211 38.148 1.00 10.16 184 ASP A C 1
ATOM 1209 O O . ASP A 1 184 ? 38.491 29.991 37.955 1.00 10.58 184 ASP A O 1
ATOM 1214 N N . LEU A 1 185 ? 36.987 28.509 37.172 1.00 9.58 185 LEU A N 1
ATOM 1215 C CA . LEU A 1 185 ? 37.435 28.598 35.785 1.00 9.31 185 LEU A CA 1
ATOM 1216 C C . LEU A 1 185 ? 36.706 29.681 34.986 1.00 9.51 185 LEU A C 1
ATOM 1217 O O . LEU A 1 185 ? 36.855 29.764 33.765 1.00 9.37 185 LEU A O 1
ATOM 1222 N N . ALA A 1 186 ? 35.930 30.515 35.672 1.00 9.95 186 ALA A N 1
ATOM 1223 C CA . ALA A 1 186 ? 35.289 31.649 35.021 1.00 10.34 186 ALA A CA 1
ATOM 1224 C C . ALA A 1 186 ? 36.346 32.505 34.335 1.00 10.15 186 ALA A C 1
ATOM 1225 O O . ALA A 1 186 ? 37.417 32.745 34.886 1.00 10.47 186 ALA A O 1
ATOM 1227 N N . GLY A 1 187 ? 36.047 32.950 33.120 1.00 9.72 187 GLY A N 1
ATOM 1228 C CA . GLY A 1 187 ? 36.964 33.791 32.371 1.00 9.40 187 GLY A CA 1
ATOM 1229 C C . GLY A 1 187 ? 38.168 33.063 31.796 1.00 9.01 187 GLY A C 1
ATOM 1230 O O . GLY A 1 187 ? 39.163 33.698 31.456 1.00 9.87 187 GLY A O 1
ATOM 1231 N N . LYS A 1 188 ? 38.083 31.737 31.675 1.00 8.47 188 LYS A N 1
ATOM 1232 C CA . LYS A 1 188 ? 39.189 30.951 31.126 1.00 8.20 188 LYS A CA 1
ATOM 1233 C C . LYS A 1 188 ? 38.850 30.266 29.812 1.00 7.68 188 LYS A C 1
ATOM 1234 O O . LYS A 1 188 ? 37.707 29.873 29.561 1.00 8.09 188 LYS A O 1
ATOM 1240 N N . PHE A 1 189 ? 39.880 30.121 28.987 1.00 7.24 189 PHE A N 1
ATOM 1241 C CA . PHE A 1 189 ? 39.840 29.258 27.821 1.00 7.39 189 PHE A CA 1
ATOM 1242 C C . PHE A 1 189 ? 40.755 28.077 28.067 1.00 7.16 189 PHE A C 1
ATOM 1243 O O . PHE A 1 189 ? 41.820 28.212 28.678 1.00 7.25 189 PHE A O 1
ATOM 1251 N N . LEU A 1 190 ? 40.342 26.922 27.566 1.00 6.95 190 LEU A N 1
ATOM 1252 C CA . LEU A 1 190 ? 41.192 25.750 27.537 1.00 6.76 190 LEU A CA 1
ATOM 1253 C C . LEU A 1 190 ? 41.285 25.293 26.091 1.00 6.43 190 LEU A C 1
ATOM 1254 O O . LEU A 1 190 ? 40.409 25.604 25.279 1.00 7.00 190 LEU A O 1
ATOM 1259 N N . PHE A 1 191 ? 42.346 24.562 25.771 1.00 6.02 191 PHE A N 1
ATOM 1260 C CA . PHE A 1 191 ? 42.537 24.046 24.426 1.00 6.16 191 PHE A CA 1
ATOM 1261 C C . PHE A 1 191 ? 42.753 22.543 24.463 1.00 6.31 191 PHE A C 1
ATOM 1262 O O . PHE A 1 191 ? 43.485 22.038 25.316 1.00 6.67 191 PHE A O 1
ATOM 1270 N N . GLU A 1 192 ? 42.113 21.845 23.531 1.00 6.26 192 GLU A N 1
ATOM 1271 C CA . GLU A 1 192 ? 42.300 20.413 23.305 1.00 6.73 192 GLU A CA 1
ATOM 1272 C C . GLU A 1 192 ? 42.850 20.234 21.894 1.00 6.70 192 GLU A C 1
ATOM 1273 O O . GLU A 1 192 ? 42.390 20.898 20.968 1.00 7.92 192 GLU A O 1
ATOM 1279 N N . LEU A 1 193 ? 43.832 19.355 21.726 1.00 6.54 193 LEU A N 1
ATOM 1280 C CA . LEU A 1 193 ? 44.356 19.036 20.400 1.00 6.91 193 LEU A CA 1
ATOM 1281 C C . LEU A 1 193 ? 44.052 17.591 20.027 1.00 6.89 193 LEU A C 1
ATOM 1282 O O . LEU A 1 193 ? 44.285 16.684 20.829 1.00 7.10 193 LEU A O 1
ATOM 1287 N N . ILE A 1 194 ? 43.546 17.370 18.815 1.00 6.99 194 ILE A N 1
ATOM 1288 C CA . ILE A 1 194 ? 43.490 16.021 18.249 1.00 7.47 194 ILE A CA 1
ATOM 1289 C C . ILE A 1 194 ? 44.172 15.988 16.891 1.00 7.28 194 ILE A C 1
ATOM 1290 O O . ILE A 1 194 ? 44.266 17.013 16.206 1.00 7.38 194 ILE A O 1
ATOM 1295 N N . PRO A 1 195 ? 44.665 14.803 16.497 1.00 7.42 195 PRO A N 1
ATOM 1296 C CA . PRO A 1 195 ? 45.216 14.639 15.160 1.00 7.87 195 PRO A CA 1
ATOM 1297 C C . PRO A 1 195 ? 44.118 14.779 14.115 1.00 8.05 195 PRO A C 1
ATOM 1298 O O . PRO A 1 195 ? 42.935 14.577 14.413 1.00 8.35 195 PRO A O 1
ATOM 1302 N N . GLY A 1 196 ? 44.513 15.105 12.891 1.00 8.38 196 GLY A N 1
ATOM 1303 C CA . GLY A 1 196 ? 43.554 15.421 11.843 1.00 9.36 196 GLY A CA 1
ATOM 1304 C C . GLY A 1 196 ? 43.361 14.329 10.813 1.00 10.24 196 GLY A C 1
ATOM 1305 O O . GLY A 1 196 ? 44.150 13.385 10.723 1.00 10.45 196 GLY A O 1
ATOM 1306 N N . THR A 1 197 ? 42.307 14.471 10.020 1.00 11.29 197 THR A N 1
ATOM 1307 C CA . THR A 1 197 ? 41.973 13.475 9.010 1.00 12.70 197 THR A CA 1
ATOM 1308 C C . THR A 1 197 ? 43.039 13.343 7.924 1.00 13.30 197 THR A C 1
ATOM 1309 O O . THR A 1 197 ? 43.235 12.261 7.372 1.00 13.68 197 THR A O 1
ATOM 1313 N N . VAL A 1 198 ? 43.727 14.436 7.614 1.00 14.15 198 VAL A N 1
ATOM 1314 C CA . VAL A 1 198 ? 44.745 14.403 6.566 1.00 15.60 198 VAL A CA 1
ATOM 1315 C C . VAL A 1 198 ? 46.012 13.677 7.012 1.00 16.49 198 VAL A C 1
ATOM 1316 O O . VAL A 1 198 ? 46.604 12.920 6.238 1.00 16.75 198 VAL A O 1
ATOM 1320 N N . GLU A 1 199 ? 46.438 13.896 8.254 1.00 17.68 199 GLU A N 1
ATOM 1321 C CA . GLU A 1 199 ? 47.632 13.201 8.728 1.00 18.99 199 GLU A CA 1
ATOM 1322 C C . GLU A 1 199 ? 47.322 11.726 8.995 1.00 20.13 199 GLU A C 1
ATOM 1323 O O . GLU A 1 199 ? 48.216 10.883 8.981 1.00 20.49 199 GLU A O 1
ATOM 1329 N N . GLU A 1 200 ? 46.047 11.410 9.197 1.00 21.37 200 GLU A N 1
ATOM 1330 C CA . GLU A 1 200 ? 45.618 10.016 9.295 1.00 22.73 200 GLU A CA 1
ATOM 1331 C C . GLU A 1 200 ? 45.778 9.286 7.961 1.00 23.61 200 GLU A C 1
ATOM 1332 O O . GLU A 1 200 ? 45.804 8.054 7.915 1.00 23.95 200 GLU A O 1
ATOM 1338 N N . LYS A 1 201 ? 45.885 10.047 6.875 1.00 24.71 201 LYS A N 1
ATOM 1339 C CA . LYS A 1 201 ? 45.963 9.459 5.540 1.00 25.81 201 LYS A CA 1
ATOM 1340 C C . LYS A 1 201 ? 47.365 9.549 4.938 1.00 26.62 201 LYS A C 1
ATOM 1341 O O . LYS A 1 201 ? 47.569 9.239 3.763 1.00 26.68 201 LYS A O 1
ATOM 1347 N N . ASN A 1 202 ? 48.329 9.966 5.751 1.00 27.60 202 ASN A N 1
ATOM 1348 C CA . ASN A 1 202 ? 49.714 10.063 5.304 1.00 28.52 202 ASN A CA 1
ATOM 1349 C C . ASN A 1 202 ? 50.395 8.699 5.247 1.00 29.02 202 ASN A C 1
ATOM 1350 O O . ASN A 1 202 ? 50.467 7.993 6.253 1.00 29.19 202 ASN A O 1
ATOM 1355 N N . PRO A 1 203 ? 50.899 8.325 4.061 1.00 29.44 203 PRO A N 1
ATOM 1356 C CA . PRO A 1 203 ? 51.591 7.054 3.866 1.00 29.63 203 PRO A CA 1
ATOM 1357 C C . PRO A 1 203 ? 52.939 7.035 4.580 1.00 29.67 203 PRO A C 1
ATOM 1358 O O . PRO A 1 203 ? 53.465 5.963 4.886 1.00 29.86 203 PRO A O 1
ATOM 1362 N N . PHE A 1 204 ? 53.491 8.216 4.838 1.00 29.55 204 PHE A N 1
ATOM 1363 C CA . PHE A 1 204 ? 54.764 8.328 5.542 1.00 29.32 204 PHE A CA 1
ATOM 1364 C C . PHE A 1 204 ? 54.563 8.231 7.052 1.00 28.75 204 PHE A C 1
ATOM 1365 O O . PHE A 1 204 ? 53.431 8.239 7.536 1.00 28.95 204 PHE A O 1
ATOM 1373 N N . ASP A 1 205 ? 55.663 8.139 7.793 1.00 27.83 205 ASP A N 1
ATOM 1374 C CA . ASP A 1 205 ? 55.594 7.922 9.236 1.00 26.80 205 ASP A CA 1
ATOM 1375 C C . ASP A 1 205 ? 55.870 9.178 10.059 1.00 25.59 205 ASP A C 1
ATOM 1376 O O . ASP A 1 205 ? 56.432 9.102 11.153 1.00 25.71 205 ASP A O 1
ATOM 1381 N N . LYS A 1 206 ? 55.472 10.331 9.532 1.00 23.85 206 LYS A N 1
ATOM 1382 C CA . LYS A 1 206 ? 55.582 11.586 10.268 1.00 22.04 206 LYS A CA 1
ATOM 1383 C C . LYS A 1 206 ? 54.800 11.472 11.572 1.00 20.46 206 LYS A C 1
ATOM 1384 O O . LYS A 1 206 ? 53.680 10.965 11.585 1.00 20.16 206 LYS A O 1
ATOM 1390 N N . LEU A 1 207 ? 55.395 11.929 12.671 1.00 18.67 207 LEU A N 1
ATOM 1391 C CA . LEU A 1 207 ? 54.724 11.876 13.967 1.00 16.85 207 LEU A CA 1
ATOM 1392 C C . LEU A 1 207 ? 53.383 12.587 13.899 1.00 14.95 207 LEU A C 1
ATOM 1393 O O . LEU A 1 207 ? 53.267 13.650 13.293 1.00 14.69 207 LEU A O 1
ATOM 1398 N N . TRP A 1 208 ? 52.368 11.997 14.520 1.00 12.75 208 TRP A N 1
ATOM 1399 C CA . TRP A 1 208 ? 51.058 12.627 14.579 1.00 10.97 208 TRP A CA 1
ATOM 1400 C C . TRP A 1 208 ? 51.007 13.681 15.678 1.00 9.66 208 TRP A C 1
ATOM 1401 O O . TRP A 1 208 ? 51.829 13.689 16.603 1.00 9.41 208 TRP A O 1
ATOM 1412 N N . THR A 1 209 ? 50.011 14.552 15.562 1.00 8.92 209 THR A N 1
ATOM 1413 C CA . THR A 1 209 ? 49.763 15.635 16.498 1.00 8.35 209 THR A CA 1
ATOM 1414 C C . THR A 1 209 ? 49.838 15.204 17.954 1.00 7.84 209 THR A C 1
ATOM 1415 O O . THR A 1 209 ? 50.391 15.920 18.790 1.00 7.57 209 THR A O 1
ATOM 1419 N N . ASP A 1 210 ? 49.265 14.043 18.262 1.00 7.45 210 ASP A N 1
ATOM 1420 C CA . ASP A 1 210 ? 49.175 13.600 19.649 1.00 7.72 210 ASP A CA 1
ATOM 1421 C C . ASP A 1 210 ? 50.538 13.294 20.263 1.00 8.12 210 ASP A C 1
ATOM 1422 O O . ASP A 1 210 ? 50.895 13.845 21.304 1.00 8.18 210 ASP A O 1
ATOM 1427 N N . VAL A 1 211 ? 51.305 12.437 19.603 1.00 8.71 211 VAL A N 1
ATOM 1428 C CA . VAL A 1 211 ? 52.642 12.104 20.064 1.00 9.57 211 VAL A CA 1
ATOM 1429 C C . VAL A 1 211 ? 53.553 13.328 20.045 1.00 9.14 211 VAL A C 1
ATOM 1430 O O . VAL A 1 211 ? 54.359 13.522 20.947 1.00 9.31 211 VAL A O 1
ATOM 1434 N N . GLU A 1 212 ? 53.419 14.161 19.020 1.00 8.74 212 GLU A N 1
ATOM 1435 C CA . GLU A 1 212 ? 54.272 15.332 18.910 1.00 8.72 212 GLU A CA 1
ATOM 1436 C C . GLU A 1 212 ? 54.015 16.313 20.051 1.00 8.18 212 GLU A C 1
ATOM 1437 O O . GLU A 1 212 ? 54.953 16.803 20.680 1.00 8.32 212 GLU A O 1
ATOM 1443 N N . TYR A 1 213 ? 52.749 16.612 20.323 1.00 7.69 213 TYR A N 1
ATOM 1444 C CA . TYR A 1 213 ? 52.467 17.583 21.371 1.00 7.43 213 TYR A CA 1
ATOM 1445 C C . TYR A 1 213 ? 52.688 17.020 22.780 1.00 7.35 213 TYR A C 1
ATOM 1446 O O . TYR A 1 213 ? 53.217 17.704 23.653 1.00 7.70 213 TYR A O 1
ATOM 1455 N N . ALA A 1 214 ? 52.315 15.764 22.997 1.00 7.54 214 ALA A N 1
ATOM 1456 C CA . ALA A 1 214 ? 52.583 15.132 24.283 1.00 7.82 214 ALA A CA 1
ATOM 1457 C C . ALA A 1 214 ? 54.086 15.072 24.556 1.00 8.10 214 ALA A C 1
ATOM 1458 O O . ALA A 1 214 ? 54.528 15.295 25.682 1.00 8.40 214 ALA A O 1
ATOM 1460 N N . GLY A 1 215 ? 54.867 14.775 23.524 1.00 8.47 215 GLY A N 1
ATOM 1461 C CA . GLY A 1 215 ? 56.322 14.766 23.660 1.00 8.78 215 GLY A CA 1
ATOM 1462 C C . GLY A 1 215 ? 56.861 16.138 24.024 1.00 8.65 215 GLY A C 1
ATOM 1463 O O . GLY A 1 215 ? 57.799 16.272 24.812 1.00 8.79 215 GLY A O 1
ATOM 1464 N N . HIS A 1 216 ? 56.248 17.163 23.447 1.00 8.62 216 HIS A N 1
ATOM 1465 C CA . HIS A 1 216 ? 56.557 18.549 23.757 1.00 8.55 216 HIS A CA 1
ATOM 1466 C C . HIS A 1 216 ? 56.302 18.859 25.238 1.00 8.26 216 HIS A C 1
ATOM 1467 O O . HIS A 1 216 ? 57.141 19.474 25.897 1.00 8.52 216 HIS A O 1
ATOM 1474 N N . LEU A 1 217 ? 55.166 18.418 25.773 1.00 8.12 217 LEU A N 1
ATOM 1475 C CA . LEU A 1 217 ? 54.891 18.622 27.195 1.00 8.14 217 LEU A CA 1
ATOM 1476 C C . LEU A 1 217 ? 55.914 17.897 28.064 1.00 8.60 217 LEU A C 1
ATOM 1477 O O . LEU A 1 217 ? 56.408 18.441 29.050 1.00 8.76 217 LEU A O 1
ATOM 1482 N N . LYS A 1 218 ? 56.218 16.658 27.703 1.00 9.20 218 LYS A N 1
ATOM 1483 C CA . LYS A 1 218 ? 57.213 15.880 28.427 1.00 10.08 218 LYS A CA 1
ATOM 1484 C C . LYS A 1 218 ? 58.548 16.622 28.465 1.00 10.19 218 LYS A C 1
ATOM 1485 O O . LYS A 1 218 ? 59.196 16.718 29.512 1.00 10.60 218 LYS A O 1
ATOM 1491 N N . ASP A 1 219 ? 58.952 17.157 27.319 1.00 10.24 219 ASP A N 1
ATOM 1492 C CA . ASP A 1 219 ? 60.220 17.867 27.222 1.00 10.95 219 ASP A CA 1
ATOM 1493 C C . ASP A 1 219 ? 60.204 19.175 28.012 1.00 10.56 219 ASP A C 1
ATOM 1494 O O . ASP A 1 219 ? 61.169 19.496 28.704 1.00 11.16 219 ASP A O 1
ATOM 1499 N N . LEU A 1 220 ? 59.107 19.924 27.926 1.00 10.11 220 LEU A N 1
ATOM 1500 C CA . LEU A 1 220 ? 58.971 21.136 28.728 1.00 10.20 220 LEU A CA 1
ATOM 1501 C C . LEU A 1 220 ? 59.081 20.822 30.214 1.00 10.37 220 LEU A C 1
ATOM 1502 O O . LEU A 1 220 ? 59.790 21.511 30.955 1.00 10.56 220 LEU A O 1
ATOM 1507 N N . ALA A 1 221 ? 58.378 19.785 30.654 1.00 11.00 221 ALA A N 1
ATOM 1508 C CA . ALA A 1 221 ? 58.376 19.428 32.067 1.00 11.72 221 ALA A CA 1
ATOM 1509 C C . ALA A 1 221 ? 59.787 19.095 32.539 1.00 12.43 221 ALA A C 1
ATOM 1510 O O . ALA A 1 221 ? 60.200 19.504 33.625 1.00 13.02 221 ALA A O 1
ATOM 1512 N N . ALA A 1 222 ? 60.525 18.356 31.719 1.00 12.96 222 ALA A N 1
ATOM 1513 C CA . ALA A 1 222 ? 61.893 17.964 32.051 1.00 13.84 222 ALA A CA 1
ATOM 1514 C C . ALA A 1 222 ? 62.800 19.181 32.190 1.00 14.54 222 ALA A C 1
ATOM 1515 O O . ALA A 1 222 ? 63.794 19.150 32.921 1.00 15.11 222 ALA A O 1
ATOM 1517 N N . GLN A 1 223 ? 62.451 20.250 31.483 1.00 15.08 223 GLN A N 1
ATOM 1518 C CA . GLN A 1 223 ? 63.243 21.472 31.462 1.00 15.65 223 GLN A CA 1
ATOM 1519 C C . GLN A 1 223 ? 62.715 22.501 32.463 1.00 15.38 223 GLN A C 1
ATOM 1520 O O . GLN A 1 223 ? 63.244 23.607 32.559 1.00 15.78 223 GLN A O 1
ATOM 1526 N N . GLY A 1 224 ? 61.674 22.130 33.206 1.00 14.70 224 GLY A N 1
ATOM 1527 C CA . GLY A 1 224 ? 61.045 23.031 34.172 1.00 14.27 224 GLY A CA 1
ATOM 1528 C C . GLY A 1 224 ? 60.253 24.152 33.521 1.00 13.77 224 GLY A C 1
ATOM 1529 O O . GLY A 1 224 ? 60.049 25.212 34.115 1.00 14.29 224 GLY A O 1
ATOM 1530 N N . LYS A 1 225 ? 59.794 23.912 32.298 1.00 12.74 225 LYS A N 1
ATOM 1531 C CA . LYS A 1 225 ? 59.133 24.949 31.508 1.00 12.19 225 LYS A CA 1
ATOM 1532 C C . LYS A 1 225 ? 57.680 24.627 31.148 1.00 11.35 225 LYS A C 1
ATOM 1533 O O . LYS A 1 225 ? 57.150 25.153 30.170 1.00 11.14 225 LYS A O 1
ATOM 1539 N N . LEU A 1 226 ? 57.031 23.777 31.936 1.00 10.66 226 LEU A N 1
ATOM 1540 C CA . LEU A 1 226 ? 55.661 23.383 31.625 1.00 10.35 226 LEU A CA 1
ATOM 1541 C C . LEU A 1 226 ? 54.711 24.585 31.624 1.00 10.32 226 LEU A C 1
ATOM 1542 O O . LEU A 1 226 ? 53.683 24.571 30.947 1.00 10.38 226 LEU A O 1
ATOM 1547 N N . ALA A 1 227 ? 55.061 25.628 32.372 1.00 10.54 227 ALA A N 1
ATOM 1548 C CA . ALA A 1 227 ? 54.190 26.795 32.503 1.00 10.78 227 ALA A CA 1
ATOM 1549 C C . ALA A 1 227 ? 53.874 27.469 31.174 1.00 10.98 227 ALA A C 1
ATOM 1550 O O . ALA A 1 227 ? 52.852 28.138 31.044 1.00 11.51 227 ALA A O 1
ATOM 1552 N N . GLN A 1 228 ? 54.745 27.304 30.187 1.00 10.44 228 GLN A N 1
ATOM 1553 C CA . GLN A 1 228 ? 54.544 27.988 28.915 1.00 10.65 228 GLN A CA 1
ATOM 1554 C C . GLN A 1 228 ? 53.658 27.208 27.933 1.00 10.01 228 GLN A C 1
ATOM 1555 O O . GLN A 1 228 ? 53.356 27.703 26.847 1.00 9.78 228 GLN A O 1
ATOM 1561 N N . SER A 1 229 ? 53.247 25.996 28.310 1.00 9.40 229 SER A N 1
ATOM 1562 C CA . SER A 1 229 ? 52.341 25.193 27.476 1.00 8.80 229 SER A CA 1
ATOM 1563 C C . SER A 1 229 ? 50.925 25.762 27.504 1.00 8.33 229 SER A C 1
ATOM 1564 O O . SER A 1 229 ? 50.543 26.445 28.455 1.00 8.31 229 SER A O 1
ATOM 1567 N N . THR A 1 230 ? 50.140 25.463 26.473 1.00 7.91 230 THR A N 1
ATOM 1568 C CA . THR A 1 230 ? 48.818 26.074 26.353 1.00 7.92 230 THR A CA 1
ATOM 1569 C C . THR A 1 230 ? 47.668 25.111 26.085 1.00 7.28 230 THR A C 1
ATOM 1570 O O . THR A 1 230 ? 46.514 25.524 26.153 1.00 8.10 230 THR A O 1
ATOM 1574 N N . ALA A 1 231 ? 47.965 23.852 25.771 1.00 6.96 231 ALA A N 1
ATOM 1575 C CA . ALA A 1 231 ? 46.929 22.934 25.303 1.00 6.52 231 ALA A CA 1
ATOM 1576 C C . ALA A 1 231 ? 47.079 21.530 25.867 1.00 6.33 231 ALA A C 1
ATOM 1577 O O . ALA A 1 231 ? 48.180 21.099 26.218 1.00 6.87 231 ALA A O 1
ATOM 1579 N N . PHE A 1 232 ? 45.958 20.820 25.929 1.00 6.52 232 PHE A N 1
ATOM 1580 C CA . PHE A 1 232 ? 45.928 19.431 26.352 1.00 6.56 232 PHE A CA 1
ATOM 1581 C C . PHE A 1 232 ? 45.776 18.522 25.138 1.00 6.62 232 PHE A C 1
ATOM 1582 O O . PHE A 1 232 ? 44.770 18.587 24.435 1.00 7.03 232 PHE A O 1
ATOM 1590 N N . PRO A 1 233 ? 46.775 17.671 24.878 1.00 6.43 233 PRO A N 1
ATOM 1591 C CA . PRO A 1 233 ? 46.615 16.721 23.786 1.00 6.52 233 PRO A CA 1
ATOM 1592 C C . PRO A 1 233 ? 45.639 15.631 24.215 1.00 6.19 233 PRO A C 1
ATOM 1593 O O . PRO A 1 233 ? 45.667 15.184 25.367 1.00 6.53 233 PRO A O 1
ATOM 1597 N N . ALA A 1 234 ? 44.773 15.220 23.297 1.00 6.23 234 ALA A N 1
ATOM 1598 C CA . ALA A 1 234 ? 43.790 14.193 23.580 1.00 5.98 234 ALA A CA 1
ATOM 1599 C C . ALA A 1 234 ? 44.116 12.905 22.837 1.00 5.89 234 ALA A C 1
ATOM 1600 O O . ALA A 1 234 ? 44.740 12.925 21.772 1.00 6.51 234 ALA A O 1
ATOM 1602 N N . VAL A 1 235 ? 43.688 11.783 23.407 1.00 5.88 235 VAL A N 1
ATOM 1603 C CA . VAL A 1 235 ? 43.753 10.499 22.719 1.00 6.37 235 VAL A CA 1
ATOM 1604 C C . VAL A 1 235 ? 42.467 10.346 21.916 1.00 6.23 235 VAL A C 1
ATOM 1605 O O . VAL A 1 235 ? 41.375 10.226 22.474 1.00 6.31 235 VAL A O 1
ATOM 1609 N N . HIS A 1 236 ? 42.610 10.364 20.599 1.00 6.63 236 HIS A N 1
ATOM 1610 C CA . HIS A 1 236 ? 41.478 10.438 19.691 1.00 6.94 236 HIS A CA 1
ATOM 1611 C C . HIS A 1 236 ? 41.161 9.058 19.140 1.00 6.97 236 HIS A C 1
ATOM 1612 O O . HIS A 1 236 ? 42.045 8.365 18.633 1.00 7.25 236 HIS A O 1
ATOM 1619 N N . GLY A 1 237 ? 39.900 8.661 19.271 1.00 6.98 237 GLY A N 1
ATOM 1620 C CA . GLY A 1 237 ? 39.444 7.347 18.835 1.00 7.52 237 GLY A CA 1
ATOM 1621 C C . GLY A 1 237 ? 39.042 6.521 20.040 1.00 7.74 237 GLY A C 1
ATOM 1622 O O . GLY A 1 237 ? 39.891 6.132 20.844 1.00 7.87 237 GLY A O 1
ATOM 1623 N N . ALA A 1 238 ? 37.744 6.272 20.181 1.00 8.09 238 ALA A N 1
ATOM 1624 C CA . ALA A 1 238 ? 37.221 5.529 21.320 1.00 8.76 238 ALA A CA 1
ATOM 1625 C C . ALA A 1 238 ? 37.824 4.134 21.357 1.00 9.31 238 ALA A C 1
ATOM 1626 O O . ALA A 1 238 ? 37.868 3.441 20.337 1.00 9.82 238 ALA A O 1
ATOM 1628 N N . ALA A 1 239 ? 38.279 3.725 22.535 1.00 9.67 239 ALA A N 1
ATOM 1629 C CA . ALA A 1 239 ? 38.917 2.426 22.703 1.00 10.06 239 ALA A CA 1
ATOM 1630 C C . ALA A 1 239 ? 38.685 1.910 24.113 1.00 10.17 239 ALA A C 1
ATOM 1631 O O . ALA A 1 239 ? 38.504 2.700 25.041 1.00 9.97 239 ALA A O 1
ATOM 1633 N N . PRO A 1 240 ? 38.696 0.578 24.284 1.00 10.61 240 PRO A N 1
ATOM 1634 C CA . PRO A 1 240 ? 38.541 -0.018 25.606 1.00 10.69 240 PRO A CA 1
ATOM 1635 C C . PRO A 1 240 ? 39.821 0.080 26.432 1.00 10.44 240 PRO A C 1
ATOM 1636 O O . PRO A 1 240 ? 40.890 0.391 25.900 1.00 11.15 240 PRO A O 1
ATOM 1640 N N . GLY A 1 241 ? 39.704 -0.182 27.728 1.00 10.03 241 GLY A N 1
ATOM 1641 C CA . GLY A 1 241 ? 40.852 -0.147 28.622 1.00 9.81 241 GLY A CA 1
ATOM 1642 C C . GLY A 1 241 ? 41.433 1.249 28.728 1.00 9.44 241 GLY A C 1
ATOM 1643 O O . GLY A 1 241 ? 40.710 2.243 28.686 1.00 9.77 241 GLY A O 1
ATOM 1644 N N . ASP A 1 242 ? 42.747 1.327 28.888 1.00 8.89 242 ASP A N 1
ATOM 1645 C CA . ASP A 1 242 ? 43.433 2.610 28.911 1.00 8.29 242 ASP A CA 1
ATOM 1646 C C . ASP A 1 242 ? 43.914 2.885 27.493 1.00 8.12 242 ASP A C 1
ATOM 1647 O O . ASP A 1 242 ? 44.827 2.217 27.011 1.00 8.06 242 ASP A O 1
ATOM 1652 N N . PRO A 1 243 ? 43.289 3.853 26.803 1.00 7.92 243 PRO A N 1
ATOM 1653 C CA . PRO A 1 243 ? 43.639 4.073 25.402 1.00 7.68 243 PRO A CA 1
ATOM 1654 C C . PRO A 1 243 ? 45.095 4.469 25.204 1.00 7.46 243 PRO A C 1
ATOM 1655 O O . PRO A 1 243 ? 45.623 4.343 24.102 1.00 7.75 243 PRO A O 1
ATOM 1659 N N . ARG A 1 244 ? 45.737 4.954 26.260 1.00 7.35 244 ARG A N 1
ATOM 1660 C CA . ARG A 1 244 ? 47.112 5.419 26.149 1.00 7.29 244 ARG A CA 1
ATOM 1661 C C . ARG A 1 244 ? 48.101 4.272 25.960 1.00 7.36 244 ARG A C 1
ATOM 1662 O O . ARG A 1 244 ? 49.261 4.496 25.622 1.00 7.32 244 ARG A O 1
ATOM 1670 N N . GLU A 1 245 ? 47.636 3.042 26.162 1.00 7.73 245 GLU A N 1
ATOM 1671 C CA . GLU A 1 245 ? 48.477 1.876 25.920 1.00 8.27 245 GLU A CA 1
ATOM 1672 C C . GLU A 1 245 ? 48.828 1.746 24.435 1.00 8.45 245 GLU A C 1
ATOM 1673 O O . GLU A 1 245 ? 49.711 0.969 24.080 1.00 8.91 245 GLU A O 1
ATOM 1679 N N . ARG A 1 246 ? 48.158 2.515 23.574 1.00 8.54 246 ARG A N 1
ATOM 1680 C CA . ARG A 1 246 ? 48.485 2.536 22.149 1.00 8.71 246 ARG A CA 1
ATOM 1681 C C . ARG A 1 246 ? 49.840 3.181 21.885 1.00 8.92 246 ARG A C 1
ATOM 1682 O O . ARG A 1 246 ? 50.424 2.963 20.831 1.00 9.49 246 ARG A O 1
ATOM 1690 N N . TYR A 1 247 ? 50.325 3.991 22.821 1.00 8.73 247 TYR A N 1
ATOM 1691 C CA . TYR A 1 247 ? 51.620 4.648 22.665 1.00 9.08 247 TYR A CA 1
ATOM 1692 C C . TYR A 1 247 ? 52.708 3.755 23.238 1.00 9.53 247 TYR A C 1
ATOM 1693 O O . TYR A 1 247 ? 52.670 3.404 24.416 1.00 9.50 247 TYR A O 1
ATOM 1702 N N . ALA A 1 248 ? 53.674 3.387 22.402 1.00 10.62 248 ALA A N 1
ATOM 1703 C CA . ALA A 1 248 ? 54.715 2.452 22.814 1.00 11.57 248 ALA A CA 1
ATOM 1704 C C . ALA A 1 248 ? 55.668 3.047 23.848 1.00 11.81 248 ALA A C 1
ATOM 1705 O O . ALA A 1 248 ? 56.306 2.312 24.600 1.00 12.34 248 ALA A O 1
ATOM 1707 N N . ASP A 1 249 ? 55.775 4.372 23.879 1.00 12.13 249 ASP A N 1
ATOM 1708 C CA . ASP A 1 249 ? 56.623 5.035 24.865 1.00 12.53 249 ASP A CA 1
ATOM 1709 C C . ASP A 1 249 ? 55.810 5.388 26.104 1.00 12.24 249 ASP A C 1
ATOM 1710 O O . ASP A 1 249 ? 55.005 6.318 26.079 1.00 12.28 249 ASP A O 1
ATOM 1715 N N . PRO A 1 250 ? 56.016 4.649 27.202 1.00 12.09 250 PRO A N 1
ATOM 1716 C CA . PRO A 1 250 ? 55.222 4.889 28.405 1.00 12.20 250 PRO A CA 1
ATOM 1717 C C . PRO A 1 250 ? 55.388 6.308 28.944 1.00 11.85 250 PRO A C 1
ATOM 1718 O O . PRO A 1 250 ? 54.501 6.811 29.632 1.00 11.82 250 PRO A O 1
ATOM 1722 N N . ALA A 1 251 ? 56.513 6.945 28.633 1.00 11.69 251 ALA A N 1
ATOM 1723 C CA . ALA A 1 251 ? 56.796 8.289 29.136 1.00 11.55 251 ALA A CA 1
ATOM 1724 C C . ALA A 1 251 ? 55.843 9.352 28.588 1.00 11.18 251 ALA A C 1
ATOM 1725 O O . ALA A 1 251 ? 55.676 10.414 29.189 1.00 11.54 251 ALA A O 1
ATOM 1727 N N . LEU A 1 252 ? 55.226 9.072 27.445 1.00 10.48 252 LEU A N 1
ATOM 1728 C CA . LEU A 1 252 ? 54.291 10.015 26.839 1.00 10.34 252 LEU A CA 1
ATOM 1729 C C . LEU A 1 252 ? 52.920 9.926 27.493 1.00 9.37 252 LEU A C 1
ATOM 1730 O O . LEU A 1 252 ? 52.178 10.909 27.538 1.00 9.35 252 LEU A O 1
ATOM 1735 N N . ARG A 1 253 ? 52.586 8.742 27.994 1.00 8.67 253 ARG A N 1
ATOM 1736 C CA . ARG A 1 253 ? 51.225 8.455 28.426 1.00 8.32 253 ARG A CA 1
ATOM 1737 C C . ARG A 1 253 ? 50.650 9.406 29.478 1.00 8.31 253 ARG A C 1
ATOM 1738 O O . ARG A 1 253 ? 49.502 9.812 29.357 1.00 8.51 253 ARG A O 1
ATOM 1746 N N . PRO A 1 254 ? 51.438 9.774 30.503 1.00 8.14 254 PRO A N 1
ATOM 1747 C CA . PRO A 1 254 ? 50.842 10.594 31.566 1.00 8.25 254 PRO A CA 1
ATOM 1748 C C . PRO A 1 254 ? 50.625 12.060 31.191 1.00 7.88 254 PRO A C 1
ATOM 1749 O O . PRO A 1 254 ? 50.218 12.856 32.039 1.00 8.15 254 PRO A O 1
ATOM 1753 N N . TRP A 1 255 ? 50.872 12.409 29.932 1.00 7.27 255 TRP A N 1
ATOM 1754 C CA . TRP A 1 255 ? 50.597 13.758 29.449 1.00 7.22 255 TRP A CA 1
ATOM 1755 C C . TRP A 1 255 ? 49.254 13.845 28.735 1.00 6.98 255 TRP A C 1
ATOM 1756 O O . TRP A 1 255 ? 48.853 14.922 28.301 1.00 7.47 255 TRP A O 1
ATOM 1767 N N . PHE A 1 256 ? 48.554 12.711 28.666 1.00 6.72 256 PHE A N 1
ATOM 1768 C CA . PHE A 1 256 ? 47.204 12.635 28.110 1.00 6.77 256 PHE A CA 1
ATOM 1769 C C . PHE A 1 256 ? 46.176 12.484 29.230 1.00 6.60 256 PHE A C 1
ATOM 1770 O O . PHE A 1 256 ? 46.123 11.446 29.897 1.00 7.17 256 PHE A O 1
ATOM 1778 N N . VAL A 1 257 ? 45.352 13.508 29.424 1.00 6.39 257 VAL A N 1
ATOM 1779 C CA . VAL A 1 257 ? 44.277 13.436 30.412 1.00 6.59 257 VAL A CA 1
ATOM 1780 C C . VAL A 1 257 ? 42.930 13.788 29.783 1.00 6.15 257 VAL A C 1
ATOM 1781 O O . VAL A 1 257 ? 41.938 14.017 30.483 1.00 6.91 257 VAL A O 1
ATOM 1785 N N . VAL A 1 258 ? 42.918 13.825 28.451 1.00 6.01 258 VAL A N 1
ATOM 1786 C CA . VAL A 1 258 ? 41.734 14.125 27.658 1.00 5.91 258 VAL A CA 1
ATOM 1787 C C . VAL A 1 258 ? 41.599 13.044 26.593 1.00 5.62 258 VAL A C 1
ATOM 1788 O O . VAL A 1 258 ? 42.594 12.610 26.009 1.00 5.67 258 VAL A O 1
ATOM 1792 N N . PHE A 1 259 ? 40.365 12.612 26.363 1.00 5.90 259 PHE A N 1
ATOM 1793 C CA . PHE A 1 259 ? 40.056 11.520 25.450 1.00 6.03 259 PHE A CA 1
ATOM 1794 C C . PHE A 1 259 ? 38.872 11.958 24.615 1.00 6.10 259 PHE A C 1
ATOM 1795 O O . PHE A 1 259 ? 37.975 12.634 25.113 1.00 6.76 259 PHE A O 1
ATOM 1803 N N . ASP A 1 260 ? 38.883 11.594 23.341 1.00 5.95 260 ASP A N 1
ATOM 1804 C CA . ASP A 1 260 ? 37.933 12.138 22.385 1.00 6.45 260 ASP A CA 1
ATOM 1805 C C . ASP A 1 260 ? 37.548 11.022 21.428 1.00 6.46 260 ASP A C 1
ATOM 1806 O O . ASP A 1 260 ? 38.412 10.444 20.761 1.00 6.94 260 ASP A O 1
ATOM 1811 N N . GLY A 1 261 ? 36.263 10.688 21.370 1.00 6.43 261 GLY A N 1
ATOM 1812 C CA . GLY A 1 261 ? 35.842 9.565 20.545 1.00 6.89 261 GLY A CA 1
ATOM 1813 C C . GLY A 1 261 ? 34.357 9.570 20.268 1.00 6.84 261 GLY A C 1
ATOM 1814 O O . GLY A 1 261 ? 33.599 10.352 20.840 1.00 7.04 261 GLY A O 1
ATOM 1815 N N . ASP A 1 262 ? 33.945 8.669 19.385 1.00 7.19 262 ASP A N 1
ATOM 1816 C CA . ASP A 1 262 ? 32.574 8.582 18.907 1.00 7.65 262 ASP A CA 1
ATOM 1817 C C . ASP A 1 262 ? 31.595 8.162 20.008 1.00 7.42 262 ASP A C 1
ATOM 1818 O O . ASP A 1 262 ? 31.783 7.132 20.662 1.00 7.39 262 ASP A O 1
ATOM 1823 N N . ALA A 1 263 ? 30.537 8.951 20.194 1.00 7.48 263 ALA A N 1
ATOM 1824 C CA . ALA A 1 263 ? 29.555 8.687 21.249 1.00 7.74 263 ALA A CA 1
ATOM 1825 C C . ALA A 1 263 ? 28.909 7.303 21.144 1.00 7.89 263 ALA A C 1
ATOM 1826 O O . ALA A 1 263 ? 28.823 6.573 22.136 1.00 8.11 263 ALA A O 1
ATOM 1828 N N . ALA A 1 264 ? 28.440 6.945 19.953 1.00 8.30 264 ALA A N 1
ATOM 1829 C CA . ALA A 1 264 ? 27.792 5.649 19.780 1.00 8.75 264 ALA A CA 1
ATOM 1830 C C . ALA A 1 264 ? 28.741 4.517 20.167 1.00 8.82 264 ALA A C 1
ATOM 1831 O O . ALA A 1 264 ? 28.332 3.529 20.784 1.00 9.57 264 ALA A O 1
ATOM 1833 N N . THR A 1 265 ? 30.012 4.665 19.812 1.00 8.79 265 THR A N 1
ATOM 1834 C CA . THR A 1 265 ? 31.017 3.668 20.156 1.00 8.81 265 THR A CA 1
ATOM 1835 C C . THR A 1 265 ? 31.190 3.555 21.672 1.00 8.56 265 THR A C 1
ATOM 1836 O O . THR A 1 265 ? 31.221 2.448 22.221 1.00 8.60 265 THR A O 1
ATOM 1840 N N . TYR A 1 266 ? 31.279 4.694 22.354 1.00 8.46 266 TYR A N 1
ATOM 1841 C CA . TYR A 1 266 ? 31.401 4.676 23.807 1.00 8.74 266 TYR A CA 1
ATOM 1842 C C . TYR A 1 266 ? 30.215 4.003 24.476 1.00 9.14 266 TYR A C 1
ATOM 1843 O O . TYR A 1 266 ? 30.330 3.502 25.594 1.00 9.63 266 TYR A O 1
ATOM 1852 N N . LEU A 1 267 ? 29.071 4.014 23.801 1.00 9.59 267 LEU A N 1
ATOM 1853 C CA . LEU A 1 267 ? 27.859 3.456 24.383 1.00 10.22 267 LEU A CA 1
ATOM 1854 C C . LEU A 1 267 ? 27.526 2.060 23.860 1.00 10.16 267 LEU A C 1
ATOM 1855 O O . LEU A 1 267 ? 26.456 1.530 24.153 1.00 11.03 267 LEU A O 1
ATOM 1860 N N . ASN A 1 268 ? 28.435 1.450 23.106 1.00 10.23 268 ASN A N 1
ATOM 1861 C CA . ASN A 1 268 ? 28.106 0.184 22.443 1.00 10.39 268 ASN A CA 1
ATOM 1862 C C . ASN A 1 268 ? 28.378 -1.077 23.262 1.00 10.60 268 ASN A C 1
ATOM 1863 O O . ASN A 1 268 ? 28.182 -2.193 22.777 1.00 10.62 268 ASN A O 1
ATOM 1868 N N . GLY A 1 269 ? 28.807 -0.892 24.506 1.00 10.82 269 GLY A N 1
ATOM 1869 C CA . GLY A 1 269 ? 29.019 -2.004 25.428 1.00 11.74 269 GLY A CA 1
ATOM 1870 C C . GLY A 1 269 ? 30.459 -2.454 25.586 1.00 12.18 269 GLY A C 1
ATOM 1871 O O . GLY A 1 269 ? 30.776 -3.207 26.506 1.00 13.17 269 GLY A O 1
ATOM 1872 N N . SER A 1 270 ? 31.335 -1.994 24.699 1.00 12.01 270 SER A N 1
ATOM 1873 C CA . SER A 1 270 ? 32.715 -2.479 24.668 1.00 12.32 270 SER A CA 1
ATOM 1874 C C . SER A 1 270 ? 33.667 -1.686 25.560 1.00 12.03 270 SER A C 1
ATOM 1875 O O . SER A 1 270 ? 34.797 -2.113 25.795 1.00 12.56 270 SER A O 1
ATOM 1878 N N . ILE A 1 271 ? 33.213 -0.539 26.052 1.00 11.54 271 ILE A N 1
ATOM 1879 C CA . ILE A 1 271 ? 34.077 0.375 26.789 1.00 11.24 271 ILE A CA 1
ATOM 1880 C C . ILE A 1 271 ? 33.474 0.750 28.134 1.00 11.29 271 ILE A C 1
ATOM 1881 O O . ILE A 1 271 ? 32.314 1.144 28.214 1.00 11.62 271 ILE A O 1
ATOM 1886 N N . ASP A 1 272 ? 34.273 0.628 29.188 1.00 11.59 272 ASP A N 1
ATOM 1887 C CA . ASP A 1 272 ? 33.857 1.033 30.520 1.00 12.06 272 ASP A CA 1
ATOM 1888 C C . ASP A 1 272 ? 34.131 2.524 30.696 1.00 11.52 272 ASP A C 1
ATOM 1889 O O . ASP A 1 272 ? 35.239 2.923 31.045 1.00 11.79 272 ASP A O 1
ATOM 1894 N N . THR A 1 273 ? 33.127 3.356 30.451 1.00 11.04 273 THR A N 1
ATOM 1895 C CA . THR A 1 273 ? 33.356 4.797 30.493 1.00 10.98 273 THR A CA 1
ATOM 1896 C C . THR A 1 273 ? 33.493 5.343 31.915 1.00 10.58 273 THR A C 1
ATOM 1897 O O . THR A 1 273 ? 33.962 6.461 32.097 1.00 10.26 273 THR A O 1
ATOM 1901 N N . SER A 1 274 ? 33.109 4.562 32.924 1.00 10.41 274 SER A N 1
ATOM 1902 C CA . SER A 1 274 ? 33.262 5.015 34.307 1.00 10.58 274 SER A CA 1
ATOM 1903 C C . SER A 1 274 ? 34.735 5.232 34.656 1.00 10.27 274 SER A C 1
ATOM 1904 O O . SER A 1 274 ? 35.065 6.036 35.524 1.00 10.53 274 SER A O 1
ATOM 1907 N N . TRP A 1 275 ? 35.612 4.509 33.971 1.00 10.03 275 TRP A N 1
ATOM 1908 C CA . TRP A 1 275 ? 37.052 4.614 34.178 1.00 10.00 275 TRP A CA 1
ATOM 1909 C C . TRP A 1 275 ? 37.519 6.063 34.075 1.00 9.61 275 TRP A C 1
ATOM 1910 O O . TRP A 1 275 ? 38.329 6.524 34.877 1.00 9.86 275 TRP A O 1
ATOM 1921 N N . TYR A 1 276 ? 36.994 6.781 33.085 1.00 9.05 276 TYR A N 1
ATOM 1922 C CA . TYR A 1 276 ? 37.380 8.175 32.851 1.00 8.96 276 TYR A CA 1
ATOM 1923 C C . TYR A 1 276 ? 36.921 9.078 33.983 1.00 9.23 276 TYR A C 1
ATOM 1924 O O . TYR A 1 276 ? 37.640 9.978 34.412 1.00 9.61 276 TYR A O 1
ATOM 1933 N N . ASP A 1 277 ? 35.702 8.841 34.448 1.00 9.42 277 ASP A N 1
ATOM 1934 C CA . ASP A 1 277 ? 35.100 9.662 35.491 1.00 10.12 277 ASP A CA 1
ATOM 1935 C C . ASP A 1 277 ? 35.838 9.465 36.816 1.00 10.27 277 ASP A C 1
ATOM 1936 O O . ASP A 1 277 ? 36.146 10.425 37.525 1.00 10.35 277 ASP A O 1
ATOM 1941 N N . THR A 1 278 ? 36.143 8.212 37.133 1.00 10.71 278 THR A N 1
ATOM 1942 C CA . THR A 1 278 ? 36.849 7.885 38.367 1.00 11.37 278 THR A CA 1
ATOM 1943 C C . THR A 1 278 ? 38.198 8.602 38.445 1.00 10.70 278 THR A C 1
ATOM 1944 O O . THR A 1 278 ? 38.615 9.054 39.514 1.00 11.21 278 THR A O 1
ATOM 1948 N N . ARG A 1 279 ? 38.865 8.717 37.302 1.00 10.25 279 ARG A N 1
ATOM 1949 C CA . ARG A 1 279 ? 40.201 9.302 37.245 1.00 9.76 279 ARG A CA 1
ATOM 1950 C C . ARG A 1 279 ? 40.203 10.800 36.945 1.00 9.07 279 ARG A C 1
ATOM 1951 O O . ARG A 1 279 ? 41.265 11.424 36.890 1.00 9.23 279 ARG A O 1
ATOM 1959 N N . HIS A 1 280 ? 39.012 11.364 36.762 1.00 8.56 280 HIS A N 1
ATOM 1960 C CA . HIS A 1 280 ? 38.839 12.794 36.488 1.00 8.43 280 HIS A CA 1
ATOM 1961 C C . HIS A 1 280 ? 39.367 13.220 35.119 1.00 8.03 280 HIS A C 1
ATOM 1962 O O . HIS A 1 280 ? 39.690 14.391 34.903 1.00 8.62 280 HIS A O 1
ATOM 1969 N N . TYR A 1 281 ? 39.448 12.273 34.190 1.00 7.54 281 TYR A N 1
ATOM 1970 C CA . TYR A 1 281 ? 39.839 12.597 32.824 1.00 7.34 281 TYR A CA 1
ATOM 1971 C C . TYR A 1 281 ? 38.670 13.236 32.092 1.00 7.17 281 TYR A C 1
ATOM 1972 O O . TYR A 1 281 ? 37.512 12.923 32.362 1.00 7.64 281 TYR A O 1
ATOM 1981 N N . LEU A 1 282 ? 38.971 14.119 31.146 1.00 6.84 282 LEU A N 1
ATOM 1982 C CA . LEU A 1 282 ? 37.925 14.696 30.312 1.00 6.91 282 LEU A CA 1
ATOM 1983 C C . LEU A 1 282 ? 37.605 13.754 29.166 1.00 6.82 282 LEU A C 1
ATOM 1984 O O . LEU A 1 282 ? 38.507 13.261 28.492 1.00 7.33 282 LEU A O 1
ATOM 1989 N N . LEU A 1 283 ? 36.318 13.507 28.955 1.00 6.97 283 LEU A N 1
ATOM 1990 C CA . LEU A 1 283 ? 35.860 12.586 27.924 1.00 7.1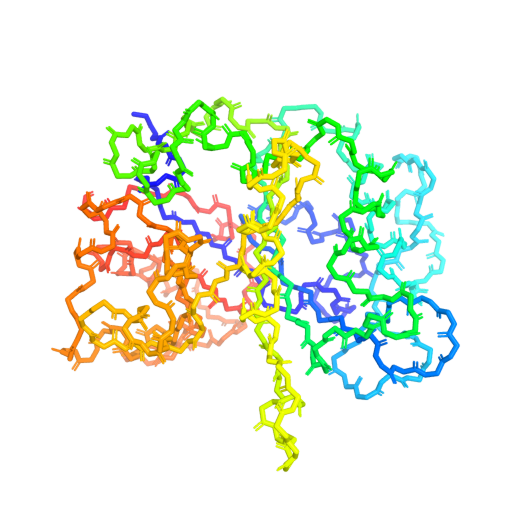9 283 LEU A CA 1
ATOM 1991 C C . LEU A 1 283 ? 34.939 13.323 26.957 1.00 6.82 283 LEU A C 1
ATOM 1992 O O . LEU A 1 283 ? 33.818 13.693 27.306 1.00 7.19 283 LEU A O 1
ATOM 1997 N N . ILE A 1 284 ? 35.426 13.563 25.744 1.00 6.55 284 ILE A N 1
ATOM 1998 C CA . ILE A 1 284 ? 34.636 14.225 24.709 1.00 6.73 284 ILE A CA 1
ATOM 1999 C C . ILE A 1 284 ? 33.988 13.163 23.832 1.00 6.71 284 ILE A C 1
ATOM 2000 O O . ILE A 1 284 ? 34.687 12.331 23.244 1.00 7.06 284 ILE A O 1
ATOM 2005 N N . MET A 1 285 ? 32.659 13.196 23.747 1.00 6.93 285 MET A N 1
ATOM 2006 C CA . MET A 1 285 ? 31.912 12.258 22.919 1.00 7.40 285 MET A CA 1
ATOM 2007 C C . MET A 1 285 ? 31.342 12.978 21.705 1.00 7.42 285 MET A C 1
ATOM 2008 O O . MET A 1 285 ? 30.491 13.864 21.830 1.00 8.22 285 MET A O 1
ATOM 2013 N N . THR A 1 286 ? 31.825 12.590 20.531 1.00 7.63 286 THR A N 1
ATOM 2014 C CA . THR A 1 286 ? 31.485 13.268 19.289 1.00 7.84 286 THR A CA 1
ATOM 2015 C C . THR A 1 286 ? 30.300 12.613 18.576 1.00 8.14 286 THR A C 1
ATOM 2016 O O . THR A 1 286 ? 29.948 11.462 18.841 1.00 8.17 286 THR A O 1
ATOM 2020 N N . ASP A 1 287 ? 29.695 13.358 17.661 1.00 8.38 287 ASP A N 1
ATOM 2021 C CA . ASP A 1 287 ? 28.522 12.883 16.933 1.00 8.94 287 ASP A CA 1
ATOM 2022 C C . ASP A 1 287 ? 27.483 12.304 17.885 1.00 8.76 287 ASP A C 1
ATOM 2023 O O . ASP A 1 287 ? 26.995 11.188 17.698 1.00 8.60 287 ASP A O 1
ATOM 2028 N N . ALA A 1 288 ? 27.146 13.085 18.904 1.00 8.88 288 ALA A N 1
ATOM 2029 C CA . ALA A 1 288 ? 26.193 12.667 19.926 1.00 9.37 288 ALA A CA 1
ATOM 2030 C C . ALA A 1 288 ? 24.850 12.240 19.338 1.00 9.75 288 ALA A C 1
ATOM 2031 O O . ALA A 1 288 ? 24.146 11.410 19.912 1.00 9.98 288 ALA A O 1
ATOM 2033 N N . HIS A 1 289 ? 24.499 12.807 18.191 1.00 9.99 289 HIS A N 1
ATOM 2034 C CA . HIS A 1 289 ? 23.222 12.506 17.553 1.00 10.61 289 HIS A CA 1
ATOM 2035 C C . HIS A 1 289 ? 23.149 11.087 16.985 1.00 10.86 289 HIS A C 1
ATOM 2036 O O . HIS A 1 289 ? 22.054 10.557 16.765 1.00 11.14 289 HIS A O 1
ATOM 2043 N N . ASN A 1 290 ? 24.306 10.473 16.748 1.00 11.02 290 ASN A N 1
ATOM 2044 C CA . ASN A 1 290 ? 24.356 9.142 16.140 1.00 11.47 290 ASN A CA 1
ATOM 2045 C C . ASN A 1 290 ? 24.205 8.000 17.137 1.00 11.37 290 ASN A C 1
ATOM 2046 O O . ASN A 1 290 ? 24.176 6.833 16.752 1.00 11.74 290 ASN A O 1
ATOM 2051 N N . VAL A 1 291 ? 24.118 8.326 18.419 1.00 11.15 291 VAL A N 1
ATOM 2052 C CA . VAL A 1 291 ? 23.789 7.316 19.413 1.00 11.29 291 VAL A CA 1
ATOM 2053 C C . VAL A 1 291 ? 22.380 6.811 19.115 1.00 11.65 291 VAL A C 1
ATOM 2054 O O . VAL A 1 291 ? 21.473 7.611 18.892 1.00 11.60 291 VAL A O 1
ATOM 2058 N N . PRO A 1 292 ? 22.185 5.482 19.090 1.00 12.20 292 PRO A N 1
ATOM 2059 C CA . PRO A 1 292 ? 20.850 4.979 18.764 1.00 12.91 292 PRO A CA 1
ATOM 2060 C C . PRO A 1 292 ? 19.865 5.179 19.912 1.00 13.49 292 PRO A C 1
ATOM 2061 O O . PRO A 1 292 ? 20.241 5.048 21.073 1.00 13.44 292 PRO A O 1
ATOM 2065 N N . PRO A 1 293 ? 18.601 5.505 19.593 1.00 14.23 293 PRO A N 1
ATOM 2066 C CA . PRO A 1 293 ? 18.105 5.749 18.241 1.00 14.36 293 PRO A CA 1
ATOM 2067 C C . PRO A 1 293 ? 18.535 7.124 17.744 1.00 14.33 293 PRO A C 1
ATOM 2068 O O . PRO A 1 293 ? 18.436 8.106 18.480 1.00 14.33 293 PRO A O 1
ATOM 2072 N N . VAL A 1 294 ? 18.998 7.194 16.502 1.00 14.13 294 VAL A N 1
ATOM 2073 C CA . VAL A 1 294 ? 19.604 8.421 15.998 1.00 14.10 294 VAL A CA 1
ATOM 2074 C C . VAL A 1 294 ? 18.626 9.594 15.948 1.00 13.86 294 VAL A C 1
ATOM 2075 O O . VAL A 1 294 ? 17.432 9.422 15.680 1.00 13.83 294 VAL A O 1
ATOM 2079 N N . ILE A 1 295 ? 19.145 10.784 16.229 1.00 13.56 295 ILE A N 1
ATOM 2080 C CA . ILE A 1 295 ? 18.394 12.023 16.087 1.00 13.33 295 ILE A CA 1
ATOM 2081 C C . ILE A 1 295 ? 19.173 12.933 15.146 1.00 13.41 295 ILE A C 1
ATOM 2082 O O . ILE A 1 295 ? 20.299 12.616 14.771 1.00 13.33 295 ILE A O 1
ATOM 2087 N N . ASP A 1 296 ? 18.577 14.050 14.742 1.00 13.50 296 ASP A N 1
ATOM 2088 C CA . ASP A 1 296 ? 19.234 14.914 13.770 1.00 13.65 296 ASP A CA 1
ATOM 2089 C C . ASP A 1 296 ? 20.476 15.575 14.365 1.00 13.20 296 ASP A C 1
ATOM 2090 O O . ASP A 1 296 ? 20.484 15.959 15.533 1.00 12.88 296 ASP A O 1
ATOM 2095 N N . GLY A 1 297 ? 21.517 15.705 13.548 1.00 13.16 297 GLY A N 1
ATOM 2096 C CA . GLY A 1 297 ? 22.775 16.293 13.994 1.00 13.28 297 GLY A CA 1
ATOM 2097 C C . GLY A 1 297 ? 22.744 17.810 14.057 1.00 13.61 297 GLY A C 1
ATOM 2098 O O . GLY A 1 297 ? 23.622 18.430 14.659 1.00 13.53 297 GLY A O 1
ATOM 2099 N N . THR A 1 298 ? 21.730 18.413 13.441 1.00 14.22 298 THR A N 1
ATOM 2100 C CA . THR A 1 298 ? 21.633 19.866 13.371 1.00 15.03 298 THR A CA 1
ATOM 2101 C C . THR A 1 298 ? 20.324 20.373 13.958 1.00 15.47 298 THR A C 1
ATOM 2102 O O . THR A 1 298 ? 20.322 21.252 14.821 1.00 15.36 298 THR A O 1
ATOM 2106 N N . HIS A 1 299 ? 19.214 19.803 13.492 1.00 16.10 299 HIS A N 1
ATOM 2107 C CA . HIS A 1 299 ? 17.880 20.271 13.863 1.00 17.00 299 HIS A CA 1
ATOM 2108 C C . HIS A 1 299 ? 17.028 19.217 14.570 1.00 16.96 299 HIS A C 1
ATOM 2109 O O . HIS A 1 299 ? 15.901 18.960 14.149 1.00 17.22 299 HIS A O 1
ATOM 2116 N N . PRO A 1 300 ? 17.543 18.604 15.646 1.00 16.88 300 PRO A N 1
ATOM 2117 C CA . PRO A 1 300 ? 16.659 17.712 16.384 1.00 17.01 300 PRO A CA 1
ATOM 2118 C C . PRO A 1 300 ? 15.695 18.566 17.191 1.00 17.18 300 PRO A C 1
ATOM 2119 O O . PRO A 1 300 ? 15.846 19.784 17.223 1.00 17.31 300 PRO A O 1
ATOM 2123 N N . THR A 1 301 ? 14.712 17.952 17.838 1.00 17.43 301 THR A N 1
ATOM 2124 C CA . THR A 1 301 ? 13.880 18.709 18.761 1.00 17.59 301 THR A CA 1
ATOM 2125 C C . THR A 1 301 ? 14.684 18.979 20.028 1.00 17.52 301 THR A C 1
ATOM 2126 O O . THR A 1 301 ? 15.623 18.245 20.344 1.00 17.23 301 THR A O 1
ATOM 2130 N N . GLU A 1 302 ? 14.329 20.041 20.741 1.00 17.45 302 GLU A N 1
ATOM 2131 C CA . GLU A 1 302 ? 14.987 20.372 21.995 1.00 17.45 302 GLU A CA 1
ATOM 2132 C C . GLU A 1 302 ? 14.924 19.196 22.967 1.00 16.89 302 GLU A C 1
ATOM 2133 O O . GLU A 1 302 ? 15.907 18.876 23.641 1.00 16.94 302 GLU A O 1
ATOM 2139 N N . ALA A 1 303 ? 13.760 18.556 23.037 1.00 16.35 303 ALA A N 1
ATOM 2140 C CA . ALA A 1 303 ? 13.562 17.433 23.945 1.00 15.68 303 ALA A CA 1
ATOM 2141 C C . ALA A 1 303 ? 14.482 16.264 23.599 1.00 15.09 303 ALA A C 1
ATOM 2142 O O . ALA A 1 303 ? 15.064 15.640 24.484 1.00 15.28 303 ALA A O 1
ATOM 2144 N N . GLU A 1 304 ? 14.594 15.969 22.309 1.00 14.59 304 GLU A N 1
ATOM 2145 C CA . GLU A 1 304 ? 15.482 14.910 21.840 1.00 14.20 304 GLU A CA 1
ATOM 2146 C C . GLU A 1 304 ? 16.931 15.188 22.243 1.00 13.74 304 GLU A C 1
ATOM 2147 O O . GLU A 1 304 ? 17.637 14.302 22.729 1.00 13.54 304 GLU A O 1
ATOM 2153 N N . ALA A 1 305 ? 17.368 16.427 22.044 1.00 13.24 305 ALA A N 1
ATOM 2154 C CA . ALA A 1 305 ? 18.755 16.795 22.302 1.00 12.93 305 ALA A CA 1
ATOM 2155 C C . ALA A 1 305 ? 19.068 16.756 23.793 1.00 12.95 305 ALA A C 1
ATOM 2156 O O . ALA A 1 305 ? 20.112 16.246 24.210 1.00 12.83 305 ALA A O 1
ATOM 2158 N N . LEU A 1 306 ? 18.154 17.283 24.599 1.00 13.20 306 LEU A N 1
ATOM 2159 C CA . LEU A 1 306 ? 18.341 17.282 26.041 1.00 13.39 306 LEU A CA 1
ATOM 2160 C C . LEU A 1 306 ? 18.421 15.860 26.585 1.00 13.22 306 LEU A C 1
ATOM 2161 O O . LEU A 1 306 ? 19.256 15.559 27.439 1.00 13.47 306 LEU A O 1
ATOM 2166 N N . ALA A 1 307 ? 17.545 14.988 26.095 1.00 12.97 307 ALA A N 1
ATOM 2167 C CA . ALA A 1 307 ? 17.561 13.591 26.513 1.00 12.67 307 ALA A CA 1
ATOM 2168 C C . ALA A 1 307 ? 18.897 12.947 26.162 1.00 12.23 307 ALA A C 1
ATOM 2169 O O . ALA A 1 307 ? 19.451 12.170 26.935 1.00 12.33 307 ALA A O 1
ATOM 2171 N N . ARG A 1 308 ? 19.410 13.280 24.986 1.00 11.74 308 ARG A N 1
ATOM 2172 C CA . ARG A 1 308 ? 20.678 12.729 24.528 1.00 11.31 308 ARG A CA 1
ATOM 2173 C C . ARG A 1 308 ? 21.839 13.205 25.411 1.00 11.15 308 ARG A C 1
ATOM 2174 O O . ARG A 1 308 ? 22.711 12.417 25.782 1.00 10.84 308 ARG A O 1
ATOM 2182 N N . VAL A 1 309 ? 21.842 14.486 25.763 1.00 11.29 309 VAL A N 1
ATOM 2183 C CA . VAL A 1 309 ? 22.866 15.008 26.659 1.00 11.56 309 VAL A CA 1
ATOM 2184 C C . VAL A 1 309 ? 22.818 14.299 28.015 1.00 11.65 309 VAL A C 1
ATOM 2185 O O . VAL A 1 309 ? 23.849 13.920 28.567 1.00 11.92 309 VAL A O 1
ATOM 2189 N N . ARG A 1 310 ? 21.613 14.111 28.545 1.00 12.05 310 ARG A N 1
ATOM 2190 C CA . ARG A 1 310 ? 21.457 13.414 29.815 1.00 12.53 310 ARG A CA 1
ATOM 2191 C C . ARG A 1 310 ? 21.955 11.971 29.737 1.00 11.81 310 ARG A C 1
ATOM 2192 O O . ARG A 1 310 ? 22.581 11.471 30.669 1.00 11.98 310 ARG A O 1
ATOM 2200 N N . GLN A 1 311 ? 21.666 11.305 28.625 1.00 11.49 311 GLN A N 1
ATOM 2201 C CA . GLN A 1 311 ? 22.128 9.935 28.440 1.00 11.18 311 GLN A CA 1
ATOM 2202 C C . GLN A 1 311 ? 23.653 9.883 28.462 1.00 10.89 311 GLN A C 1
ATOM 2203 O O . GLN A 1 311 ? 24.252 9.033 29.119 1.00 10.76 311 GLN A O 1
ATOM 2209 N N . LEU A 1 312 ? 24.286 10.802 27.742 1.00 10.53 312 LEU A N 1
ATOM 2210 C CA . LEU A 1 312 ? 25.741 10.811 27.685 1.00 10.21 312 LEU A CA 1
ATOM 2211 C C . LEU A 1 312 ? 26.371 11.213 29.015 1.00 10.05 312 LEU A C 1
ATOM 2212 O O . LEU A 1 312 ? 27.426 10.699 29.381 1.00 9.55 312 LEU A O 1
ATOM 2217 N N . ALA A 1 313 ? 25.716 12.112 29.745 1.00 10.29 313 ALA A N 1
ATOM 2218 C CA . ALA A 1 313 ? 26.171 12.466 31.085 1.00 10.66 313 ALA A CA 1
ATOM 2219 C C . ALA A 1 313 ? 26.190 11.235 31.992 1.00 10.93 313 ALA A C 1
ATOM 2220 O O . ALA A 1 313 ? 27.152 11.000 32.717 1.00 10.87 313 ALA A O 1
ATOM 2222 N N . ALA A 1 314 ? 25.121 10.447 31.947 1.00 11.18 314 ALA A N 1
ATOM 2223 C CA . ALA A 1 314 ? 25.037 9.240 32.766 1.00 11.45 314 ALA A CA 1
ATOM 2224 C C . ALA A 1 314 ? 26.113 8.235 32.357 1.00 11.30 314 ALA A C 1
ATOM 2225 O O . ALA A 1 314 ? 26.588 7.449 33.177 1.00 11.98 314 ALA A O 1
ATOM 2227 N N . ALA A 1 315 ? 26.500 8.280 31.084 1.00 10.83 315 ALA A N 1
ATOM 2228 C CA . ALA A 1 315 ? 27.572 7.432 30.567 1.00 10.60 315 ALA A CA 1
ATOM 2229 C C . ALA A 1 315 ? 28.957 8.077 30.716 1.00 10.33 315 ALA A C 1
ATOM 2230 O O . ALA A 1 315 ? 29.921 7.638 30.091 1.00 10.31 315 ALA A O 1
ATOM 2232 N N . HIS A 1 316 ? 29.042 9.117 31.543 1.00 10.03 316 HIS A N 1
ATOM 2233 C CA . HIS A 1 316 ? 30.321 9.693 31.974 1.00 9.76 316 HIS A CA 1
ATOM 2234 C C . HIS A 1 316 ? 31.026 10.603 30.974 1.00 9.28 316 HIS A C 1
ATOM 2235 O O . HIS A 1 316 ? 32.209 10.889 31.125 1.00 8.78 316 HIS A O 1
ATOM 2242 N N . ALA A 1 317 ? 30.306 11.085 29.972 1.00 8.64 317 ALA A N 1
ATOM 2243 C CA . ALA A 1 317 ? 30.873 12.095 29.087 1.00 8.31 317 ALA A CA 1
ATOM 2244 C C . ALA A 1 317 ? 31.161 13.376 29.865 1.00 7.94 317 ALA A C 1
ATOM 2245 O O . ALA A 1 317 ? 30.422 13.731 30.789 1.00 8.38 317 ALA A O 1
ATOM 2247 N N . SER A 1 318 ? 32.235 14.067 29.494 1.00 7.62 318 SER A N 1
ATOM 2248 C CA . SER A 1 318 ? 32.442 15.449 29.924 1.00 7.38 318 SER A CA 1
ATOM 2249 C C . SER A 1 318 ? 31.782 16.406 28.941 1.00 7.11 318 SER A C 1
ATOM 2250 O O . SER A 1 318 ? 31.259 17.450 29.335 1.00 7.03 318 SER A O 1
ATOM 2253 N N . PHE A 1 319 ? 31.827 16.060 27.657 1.00 7.07 319 PHE A N 1
ATOM 2254 C CA . PHE A 1 319 ? 31.228 16.881 26.613 1.00 7.46 319 PHE A CA 1
ATOM 2255 C C . PHE A 1 319 ? 30.488 15.990 25.633 1.00 7.63 319 PHE A C 1
ATOM 2256 O O . PHE A 1 319 ? 30.951 14.896 25.314 1.00 8.03 319 PHE A O 1
ATOM 2264 N N . ALA A 1 320 ? 29.340 16.468 25.163 1.00 8.12 320 ALA A N 1
ATOM 2265 C CA . ALA A 1 320 ? 28.627 15.853 24.055 1.00 8.63 320 ALA A CA 1
ATOM 2266 C C . ALA A 1 320 ? 28.638 16.866 22.915 1.00 8.64 320 ALA A C 1
ATOM 2267 O O . ALA A 1 320 ? 28.214 18.008 23.104 1.00 8.77 320 ALA A O 1
ATOM 2269 N N . THR A 1 321 ? 29.123 16.472 21.742 1.00 8.70 321 THR A N 1
ATOM 2270 C CA . THR A 1 321 ? 29.181 17.411 20.626 1.00 8.90 321 THR A CA 1
ATOM 2271 C C . THR A 1 321 ? 28.379 16.950 19.420 1.00 8.79 321 THR A C 1
ATOM 2272 O O . THR A 1 321 ? 28.244 15.750 19.158 1.00 9.07 321 THR A O 1
ATOM 2276 N N . ALA A 1 322 ? 27.829 17.935 18.717 1.00 9.35 322 ALA A N 1
ATOM 2277 C CA . ALA A 1 322 ? 27.088 17.726 17.484 1.00 9.81 322 ALA A CA 1
ATOM 2278 C C . ALA A 1 322 ? 27.054 19.075 16.762 1.00 10.35 322 ALA A C 1
ATOM 2279 O O . ALA A 1 322 ? 27.938 19.910 16.970 1.00 10.29 322 ALA A O 1
ATOM 2281 N N . ASP A 1 323 ? 26.043 19.295 15.924 1.00 10.87 323 ASP A N 1
ATOM 2282 C CA . ASP A 1 323 ? 25.937 20.538 15.159 1.00 11.83 323 ASP A CA 1
ATOM 2283 C C . ASP A 1 323 ? 24.706 21.351 15.550 1.00 11.66 323 ASP A C 1
ATOM 2284 O O . ASP A 1 323 ? 24.095 21.998 14.697 1.00 12.02 323 ASP A O 1
ATOM 2289 N N . TRP A 1 324 ? 24.353 21.336 16.829 1.00 11.37 324 TRP A N 1
ATOM 2290 C CA . TRP A 1 324 ? 23.072 21.891 17.274 1.00 11.50 324 TRP A CA 1
ATOM 2291 C C . TRP A 1 324 ? 23.057 23.410 17.454 1.00 11.74 324 TRP A C 1
ATOM 2292 O O . TRP A 1 324 ? 22.526 23.919 18.442 1.00 11.68 324 TRP A O 1
ATOM 2303 N N . TYR A 1 325 ? 23.619 24.136 16.495 1.00 11.99 325 TYR A N 1
ATOM 2304 C CA . TYR A 1 325 ? 23.621 25.593 16.584 1.00 12.87 325 TYR A CA 1
ATOM 2305 C C . TYR A 1 325 ? 22.214 26.224 16.648 1.00 13.21 325 TYR A C 1
ATOM 2306 O O . TYR A 1 325 ? 22.056 27.304 17.213 1.00 13.48 325 TYR A O 1
ATOM 2315 N N . PRO A 1 326 ? 21.188 25.555 16.084 1.00 13.56 326 PRO A N 1
ATOM 2316 C CA . PRO A 1 326 ? 19.840 26.122 16.195 1.00 14.12 326 PRO A CA 1
ATOM 2317 C C . PRO A 1 326 ? 19.257 26.036 17.604 1.00 14.64 326 PRO A C 1
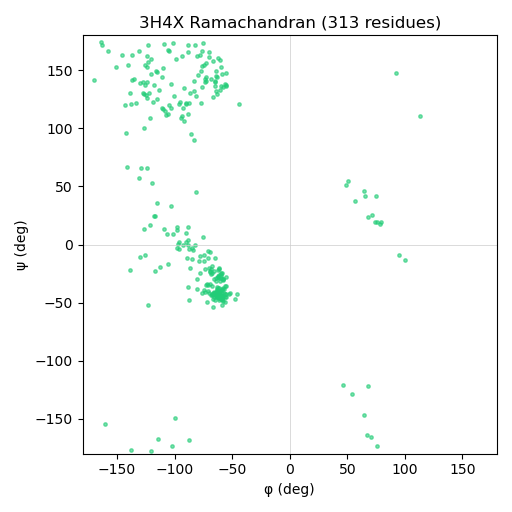ATOM 2318 O O . PRO A 1 326 ? 18.177 26.572 17.856 1.00 15.37 326 PRO A O 1
ATOM 2322 N N . LEU A 1 327 ? 19.964 25.376 18.517 1.00 14.87 327 LEU A N 1
ATOM 2323 C CA . LEU A 1 327 ? 19.438 25.142 19.859 1.00 15.06 327 LEU A CA 1
ATOM 2324 C C . LEU A 1 327 ? 20.347 25.677 20.966 1.00 15.14 327 LEU A C 1
ATOM 2325 O O . LEU A 1 327 ? 20.888 24.904 21.753 1.00 14.77 327 LEU A O 1
ATOM 2330 N N . PRO A 1 328 ? 20.512 27.006 21.040 1.00 15.41 328 PRO A N 1
ATOM 2331 C CA . PRO A 1 328 ? 21.402 27.574 22.055 1.00 15.65 328 PRO A CA 1
ATOM 2332 C C . PRO A 1 328 ? 21.013 27.193 23.484 1.00 16.05 328 PRO A C 1
ATOM 2333 O O . PRO A 1 328 ? 21.877 27.098 24.355 1.00 16.03 328 PRO A O 1
ATOM 2337 N N . SER A 1 329 ? 19.725 26.971 23.727 1.00 16.60 329 SER A N 1
ATOM 2338 C CA . SER A 1 329 ? 19.276 26.558 25.050 1.00 16.91 329 SER A CA 1
ATOM 2339 C C . SER A 1 329 ? 19.913 25.223 25.428 1.00 16.35 329 SER A C 1
ATOM 2340 O O . SER A 1 329 ? 20.321 25.018 26.572 1.00 16.92 329 SER A O 1
ATOM 2343 N N . VAL A 1 330 ? 19.996 24.319 24.457 1.00 15.43 330 VAL A N 1
ATOM 2344 C CA . VAL A 1 330 ? 20.645 23.032 24.666 1.00 14.51 330 VAL A CA 1
ATOM 2345 C C . VAL A 1 330 ? 22.157 23.212 24.801 1.00 13.58 330 VAL A C 1
ATOM 2346 O O . VAL A 1 330 ? 22.789 22.601 25.662 1.00 13.19 330 VAL A O 1
ATOM 2350 N N . LEU A 1 331 ? 22.733 24.071 23.965 1.00 12.50 331 LEU A N 1
ATOM 2351 C CA . LEU A 1 331 ? 24.178 24.298 23.999 1.00 11.68 331 LEU A CA 1
ATOM 2352 C C . LEU A 1 331 ? 24.673 24.781 25.359 1.00 11.66 331 LEU A C 1
ATOM 2353 O O . LEU A 1 331 ? 25.815 24.511 25.732 1.00 11.20 331 LEU A O 1
ATOM 2358 N N . LYS A 1 332 ? 23.820 25.490 26.096 1.00 12.06 332 LYS A N 1
ATOM 2359 C CA . LYS A 1 332 ? 24.208 26.045 27.392 1.00 12.95 332 LYS A CA 1
ATOM 2360 C C . LYS A 1 332 ? 24.075 25.042 28.534 1.00 12.83 332 LYS A C 1
ATOM 2361 O O . LYS A 1 332 ? 24.436 25.340 29.670 1.00 13.10 332 LYS A O 1
ATOM 2367 N N . THR A 1 333 ? 23.541 23.864 28.233 1.00 12.71 333 THR A N 1
ATOM 2368 C CA . THR A 1 333 ? 23.255 22.865 29.257 1.00 12.89 333 THR A CA 1
ATOM 2369 C C . THR A 1 333 ? 24.518 22.380 29.969 1.00 12.19 333 THR A C 1
ATOM 2370 O O . THR A 1 333 ? 25.499 22.003 29.324 1.00 11.90 333 THR A O 1
ATOM 2374 N N . VAL A 1 334 ? 24.491 22.406 31.297 1.00 11.91 334 VAL A N 1
ATOM 2375 C CA . VAL A 1 334 ? 25.544 21.807 32.104 1.00 11.91 334 VAL A CA 1
ATOM 2376 C C . VAL A 1 334 ? 24.877 20.985 33.197 1.00 11.79 334 VAL A C 1
ATOM 2377 O O . VAL A 1 334 ? 24.086 21.518 33.981 1.00 12.25 334 VAL A O 1
ATOM 2381 N N . VAL A 1 335 ? 25.176 19.690 33.238 1.00 11.48 335 VAL A N 1
ATOM 2382 C CA . VAL A 1 335 ? 24.554 18.793 34.208 1.00 11.58 335 VAL A CA 1
ATOM 2383 C C . VAL A 1 335 ? 25.611 17.951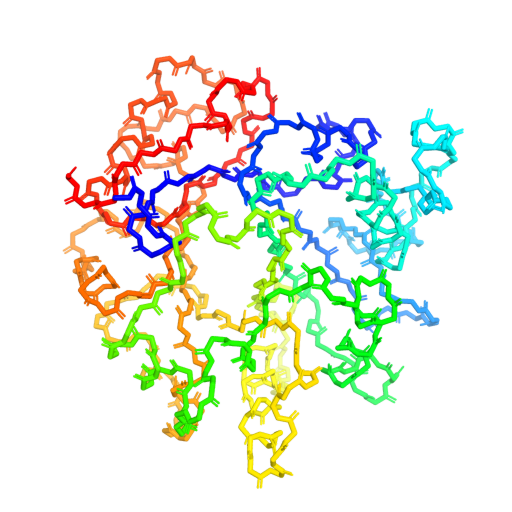 34.907 1.00 11.33 335 VAL A C 1
ATOM 2384 O O . VAL A 1 335 ? 26.763 17.902 34.467 1.00 11.26 335 VAL A O 1
ATOM 2388 N N . PRO A 1 336 ? 25.234 17.288 36.010 1.00 11.46 336 PRO A N 1
ATOM 2389 C CA . PRO A 1 336 ? 26.214 16.454 36.688 1.00 11.57 336 PRO A CA 1
ATOM 2390 C C . PRO A 1 336 ? 26.656 15.280 35.823 1.00 11.32 336 PRO A C 1
ATOM 2391 O O . PRO A 1 336 ? 25.848 14.678 35.118 1.00 11.64 336 PRO A O 1
ATOM 2395 N N . ARG A 1 337 ? 27.947 14.978 35.883 1.00 11.08 337 ARG A N 1
ATOM 2396 C CA . ARG A 1 337 ? 28.535 13.864 35.156 1.00 11.07 337 ARG A CA 1
ATOM 2397 C C . ARG A 1 337 ? 28.428 12.582 35.976 1.00 11.82 337 ARG A C 1
ATOM 2398 O O . ARG A 1 337 ? 28.787 12.563 37.151 1.00 11.45 337 ARG A O 1
ATOM 2406 N N . GLY A 1 338 ? 27.944 11.513 35.354 1.00 13.03 338 GLY A N 1
ATOM 2407 C CA . GLY A 1 338 ? 27.877 10.216 36.022 1.00 15.24 338 GLY A CA 1
ATOM 2408 C C . GLY A 1 338 ? 26.767 10.109 37.047 1.00 16.65 338 GLY A C 1
ATOM 2409 O O . GLY A 1 338 ? 26.961 9.555 38.132 1.00 17.49 338 GLY A O 1
ATOM 2410 N N . ALA A 1 339 ? 25.600 10.639 36.698 1.00 17.89 339 ALA A N 1
ATOM 2411 C CA . ALA A 1 339 ? 24.420 10.544 37.549 1.00 19.03 339 ALA A CA 1
ATOM 2412 C C . ALA A 1 339 ? 24.461 11.590 38.652 1.00 19.55 339 ALA A C 1
ATOM 2413 O O . ALA A 1 339 ? 23.934 12.690 38.491 1.00 20.58 339 ALA A O 1
#

Solvent-accessible surface area: 12341 Å² total; per-residue (Å²): 131,37,35,5,1,48,3,0,1,0,0,0,63,5,0,0,43,69,149,25,18,146,26,0,0,39,0,0,64,7,7,0,7,0,0,2,0,3,0,18,0,64,23,156,58,217,38,17,32,0,5,91,72,125,19,170,37,30,83,0,0,0,2,18,2,82,68,40,98,55,20,96,88,81,90,63,57,64,33,0,28,8,0,0,18,0,0,96,4,5,30,89,47,69,117,53,14,67,7,0,4,0,3,0,14,0,18,16,0,0,24,54,208,43,38,20,0,13,55,71,0,1,42,34,0,97,125,45,1,37,122,2,18,28,2,0,18,84,15,2,56,89,81,71,26,1,20,80,4,0,119,79,64,18,11,40,28,37,87,107,2,44,10,58,0,1,0,0,0,2,4,0,62,56,8,79,151,52,124,160,139,86,106,105,0,7,38,32,0,0,12,26,1,63,67,10,34,90,109,71,106,20,95,64,7,3,0,4,0,0,1,57,31,27,22,87,55,39,7,9,111,112,13,102,62,85,49,16,56,32,8,0,1,2,1,0,2,48,0,25,44,7,48,94,76,70,17,98,13,43,52,0,25,104,57,55,0,3,0,0,0,20,66,0,31,64,2,92,112,105,26,76,13,33,121,10,79,83,75,74,0,63,63,13,0,140,77,0,4,59,20,37,0,2,3,0,2,3,42,0,54,47,30,60,64,0,1,107,23,67,12,73,15,25,113

Secondary structure (DSSP, 8-state):
--BTTSEEEEEETTTT-TTT-SSHHHHHTT--SEEEEEEESSSSSSS-EE-SSS-SS--SS----SSGGGTT-S-----HHHHHHHHHHHHHHSTTPPPEEEEEEETT--BGGGTBSHHHHHHHHHHHHGGGB--HHHHHTTSSSHHHHHHHH-PPBTGGGTT-EEEEEEE-TTGGG-SS-PPPHHHHHHHHHHHHHHTT-GGG---EEEEES--SS-GGGGSS-TTTGGG--EEEEEHHHHTSSS--THHHHHTT-EEEEE-GGGSSSP--SSS--HHHHHHHHHHHHHTT-SEEEE--TT-HHHHT-EEETT-

Radius of gyration: 18.12 Å; Cα contacts (8 Å, |Δi|>4): 738; chains: 1; bounding box: 50×50×43 Å

Nearest PDB structures (foldseek):
  3h4x-assembly1_A  TM=1.003E+00  e=1.364E-74  Streptomyces antibioticus
  5fyr-assembly2_B  TM=7.878E-01  e=2.910E-18  Pseudomonas sp.
  5fyr-assembly1_A  TM=7.886E-01  e=4.783E-18  Pseudomonas sp.
  5fyr-assembly3_C  TM=7.614E-01  e=5.416E-18  Pseudomonas sp.
  5fyp-assembly2_B  TM=7.630E-01  e=1.763E-17  Pseudomonas sp.

InterPro domains:
  IPR017946 PLC-like phosphodiesterase, TIM beta/alpha-barrel domain superfamily [G3DSA:3.20.20.190] (30-344)
  IPR017946 PLC-like phosphodiesterase, TIM beta/alpha-barrel domain superfamily [SSF51695] (32-205)
  IPR032075 Phosphoinositide phospholipase C, Ca2+-dependent [PF16670] (99-198)
  IPR032075 Phosphoinositide phospholipase C, Ca2+-dependent [cd08589] (25-315)